Protein 2BA2 (pdb70)

Radius of gyration: 34.77 Å; Cα contacts (8 Å, |Δi|>4): 146; chains: 3; bounding box: 103×19×77 Å

Structure (mmCIF, N/CA/C/O backbone):
data_2BA2
#
_entry.id   2BA2
#
_cell.length_a   42.559
_cell.length_b   38.874
_cell.length_c   68.734
_cell.angle_alpha   90.00
_cell.angle_beta   99.21
_cell.angle_gamma   90.00
#
_symmetry.space_group_name_H-M   'P 1 21 1'
#
loop_
_entity.id
_entity.type
_entity.pdbx_description
1 polymer 'Hypothetical UPF0134 protein MPN010'
2 water water
#
loop_
_atom_site.group_PDB
_atom_site.id
_atom_site.type_symbol
_atom_site.label_atom_id
_atom_site.label_alt_id
_atom_site.label_comp_id
_atom_site.label_asym_id
_atom_site.label_entity_id
_atom_site.label_seq_id
_atom_site.pdbx_PDB_ins_code
_atom_site.Cartn_x
_atom_site.Cartn_y
_atom_site.Cartn_z
_atom_site.occupancy
_atom_site.B_iso_or_equiv
_atom_site.auth_seq_id
_atom_site.auth_comp_id
_atom_site.auth_asym_id
_atom_site.auth_atom_id
_atom_site.pdbx_PDB_model_num
ATOM 1 N N . GLY A 1 5 ? 26.423 6.713 -17.534 1.00 48.76 5 GLY A N 1
ATOM 2 C CA . GLY A 1 5 ? 24.957 6.781 -17.741 1.00 46.85 5 GLY A CA 1
ATOM 3 C C . GLY A 1 5 ? 24.204 5.909 -16.758 1.00 47.10 5 GLY A C 1
ATOM 4 O O . GLY A 1 5 ? 22.974 5.943 -16.717 1.00 46.17 5 GLY A O 1
ATOM 5 N N . THR A 1 6 ? 24.934 5.134 -15.957 1.00 37.93 6 THR A N 1
ATOM 6 C CA . THR A 1 6 ? 24.294 4.261 -14.980 1.00 36.95 6 THR A CA 1
ATOM 7 C C . THR A 1 6 ? 23.619 5.043 -13.851 1.00 34.44 6 THR A C 1
ATOM 8 O O . THR A 1 6 ? 22.890 4.476 -13.036 1.00 33.95 6 THR A O 1
ATOM 12 N N . ARG A 1 7 ? 23.856 6.349 -13.809 1.00 26.49 7 ARG A N 1
ATOM 13 C CA . ARG A 1 7 ? 23.237 7.179 -12.788 1.00 24.65 7 ARG A CA 1
ATOM 14 C C . ARG A 1 7 ? 21.889 7.674 -13.301 1.00 20.46 7 ARG A C 1
ATOM 15 O O . ARG A 1 7 ? 21.087 8.196 -12.532 1.00 20.38 7 ARG A O 1
ATOM 23 N N . TYR A 1 8 ? 21.637 7.479 -14.594 1.00 24.40 8 TYR A N 1
ATOM 24 C CA . TYR A 1 8 ? 20.404 7.952 -15.217 1.00 24.27 8 TYR A CA 1
ATOM 25 C C . TYR A 1 8 ? 19.207 7.008 -15.259 1.00 23.19 8 TYR A C 1
ATOM 26 O O . TYR A 1 8 ? 19.343 5.783 -15.269 1.00 24.28 8 TYR A O 1
ATOM 35 N N . VAL A 1 9 ? 18.032 7.624 -15.311 1.00 22.20 9 VAL A N 1
ATOM 36 C CA . VAL A 1 9 ? 16.751 6.931 -15.366 1.00 22.37 9 VAL A CA 1
ATOM 37 C C . VAL A 1 9 ? 16.382 6.621 -16.812 1.00 22.85 9 VAL A C 1
ATOM 38 O O . VAL A 1 9 ? 16.398 7.513 -17.664 1.00 23.38 9 VAL A O 1
ATOM 42 N N . THR A 1 10 ? 16.034 5.368 -17.084 1.00 21.73 10 THR A N 1
ATOM 43 C CA . THR A 1 10 ? 15.626 4.972 -18.430 1.00 21.83 10 THR A CA 1
ATOM 44 C C . THR A 1 10 ? 14.121 5.218 -18.562 1.00 21.87 10 THR A C 1
ATOM 45 O O . THR A 1 10 ? 13.426 5.399 -17.565 1.00 22.35 10 THR A O 1
ATOM 49 N N . HIS A 1 11 ? 13.618 5.230 -19.791 1.00 21.31 11 HIS A N 1
ATOM 50 C CA . HIS A 1 11 ? 12.194 5.460 -20.018 1.00 22.97 11 HIS A CA 1
ATOM 51 C C . HIS A 1 11 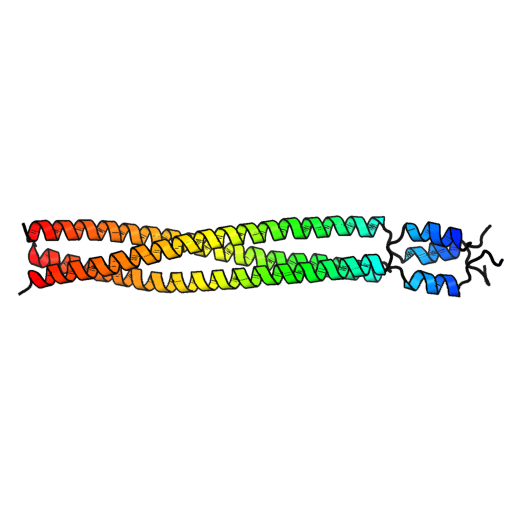? 11.352 4.404 -19.307 1.00 23.23 11 HIS A C 1
ATOM 52 O O . HIS A 1 11 ? 10.276 4.699 -18.785 1.00 20.65 11 HIS A O 1
ATOM 59 N N . LYS A 1 12 ? 11.855 3.173 -19.280 1.00 24.03 12 LYS A N 1
ATOM 60 C CA . LYS A 1 12 ? 11.145 2.073 -18.638 1.00 25.86 12 LYS A CA 1
ATOM 61 C C . LYS A 1 12 ? 11.127 2.248 -17.116 1.00 24.61 12 LYS A C 1
ATOM 62 O O . LYS A 1 12 ? 10.129 1.948 -16.465 1.00 23.01 12 LYS A O 1
ATOM 68 N N . GLN A 1 13 ? 12.230 2.727 -16.545 1.00 22.60 13 GLN A N 1
ATOM 69 C CA . GLN A 1 13 ? 12.282 2.932 -15.101 1.00 22.79 13 GLN A CA 1
ATOM 70 C C . GLN A 1 13 ? 11.358 4.079 -14.700 1.00 19.74 13 GLN A C 1
ATOM 71 O O . GLN A 1 13 ? 10.764 4.046 -13.633 1.00 19.25 13 GLN A O 1
ATOM 77 N N . LEU A 1 14 ? 11.242 5.096 -15.552 1.00 22.50 14 LEU A N 1
ATOM 78 C CA . LEU A 1 14 ? 10.359 6.225 -15.250 1.00 21.16 14 LEU A CA 1
ATOM 79 C C . LEU A 1 14 ? 8.911 5.734 -15.221 1.00 22.33 14 LEU A C 1
ATOM 80 O O . LEU A 1 14 ? 8.154 6.042 -14.296 1.00 20.26 14 LEU A O 1
ATOM 85 N N . ASP A 1 15 ? 8.532 4.961 -16.236 1.00 20.85 15 ASP A N 1
ATOM 86 C CA . ASP A 1 15 ? 7.174 4.427 -16.320 1.00 23.33 15 ASP A CA 1
ATOM 87 C C . ASP A 1 15 ? 6.850 3.560 -15.103 1.00 23.54 15 ASP A C 1
ATOM 88 O O . ASP A 1 15 ? 5.759 3.641 -14.545 1.00 21.76 15 ASP A O 1
ATOM 93 N N . GLU A 1 16 ? 7.807 2.737 -14.684 1.00 21.24 16 GLU A N 1
ATOM 94 C CA . GLU A 1 16 ? 7.607 1.882 -13.523 1.00 21.80 16 GLU A CA 1
ATOM 95 C C . GLU A 1 16 ? 7.440 2.693 -12.233 1.00 21.84 16 GLU A C 1
ATOM 96 O O . GLU A 1 16 ? 6.586 2.387 -11.394 1.00 20.02 16 GLU A O 1
ATOM 102 N N . LYS A 1 17 ? 8.260 3.725 -12.075 1.00 19.83 17 LYS A N 1
ATOM 103 C CA . LYS A 1 17 ? 8.181 4.569 -10.888 1.00 21.80 17 LYS A CA 1
ATOM 104 C C . LYS A 1 17 ? 6.851 5.315 -10.824 1.00 19.54 17 LYS A C 1
ATOM 105 O O . LYS A 1 17 ? 6.272 5.471 -9.750 1.00 17.27 17 LYS A O 1
ATOM 111 N N . LEU A 1 18 ? 6.369 5.764 -11.976 1.00 19.58 18 LEU A N 1
ATOM 112 C CA . LEU A 1 18 ? 5.115 6.509 -12.038 1.00 21.20 18 LEU A CA 1
ATOM 113 C C . LEU A 1 18 ? 3.886 5.659 -11.762 1.00 22.07 18 LEU A C 1
ATOM 114 O O . LEU A 1 18 ? 2.795 6.186 -11.549 1.00 22.01 18 LEU A O 1
ATOM 119 N N . LYS A 1 19 ? 4.064 4.342 -11.764 1.00 22.45 19 LYS A N 1
ATOM 120 C CA . LYS A 1 19 ? 2.969 3.428 -11.477 1.00 24.54 19 LYS A CA 1
ATOM 121 C C . LYS A 1 19 ? 2.478 3.697 -10.061 1.00 24.77 19 LYS A C 1
ATOM 122 O O . LYS A 1 19 ? 1.313 3.460 -9.741 1.00 22.28 19 LYS A O 1
ATOM 128 N N . ASN A 1 20 ? 3.363 4.205 -9.208 1.00 24.95 20 ASN A N 1
ATOM 129 C CA . ASN A 1 20 ? 2.968 4.480 -7.834 1.00 27.40 20 ASN A CA 1
ATOM 130 C C . ASN A 1 20 ? 2.631 5.946 -7.531 1.00 25.34 20 ASN A C 1
ATOM 131 O O . ASN A 1 20 ? 2.790 6.415 -6.401 1.00 26.31 20 ASN A O 1
ATOM 136 N N . PHE A 1 21 ? 2.170 6.668 -8.551 1.00 21.41 21 PHE A N 1
ATOM 137 C CA . PHE A 1 21 ? 1.746 8.052 -8.367 1.00 20.65 21 PHE A CA 1
ATOM 138 C C . PHE A 1 21 ? 0.363 8.234 -8.984 1.00 20.60 21 PHE A C 1
ATOM 139 O O . PHE A 1 21 ? -0.081 7.394 -9.760 1.00 21.02 21 PHE A O 1
ATOM 147 N N . VAL A 1 22 ? -0.312 9.321 -8.627 1.00 19.03 22 VAL A N 1
ATOM 148 C CA . VAL A 1 22 ? -1.681 9.577 -9.067 1.00 19.93 22 VAL A CA 1
ATOM 149 C C . VAL A 1 22 ? -1.844 10.562 -10.220 1.00 19.59 22 VAL A C 1
ATOM 150 O O . VAL A 1 22 ? -1.308 11.667 -10.190 1.00 17.66 22 VAL A O 1
ATOM 154 N N . THR A 1 23 ? -2.606 10.161 -11.234 1.00 21.34 23 THR A N 1
ATOM 155 C CA . THR A 1 23 ? -2.847 11.034 -12.379 1.00 19.23 23 THR A CA 1
ATOM 156 C C . THR A 1 23 ? -3.914 12.060 -12.010 1.00 18.78 23 THR A C 1
ATOM 157 O O . THR A 1 23 ? -4.751 11.818 -11.139 1.00 17.84 23 THR A O 1
ATOM 161 N N . LYS A 1 24 ? -3.876 13.211 -12.669 1.00 18.49 24 LYS A N 1
ATOM 162 C CA . LYS A 1 24 ? -4.853 14.256 -12.406 1.00 18.99 24 LYS A CA 1
ATOM 163 C C . LYS A 1 24 ? -6.256 13.718 -12.616 1.00 19.14 24 LYS A C 1
ATOM 164 O O . LYS A 1 24 ? -7.157 14.034 -11.854 1.00 16.34 24 LYS A O 1
ATOM 170 N N . THR A 1 25 ? -6.421 12.887 -13.645 1.00 19.80 25 THR A N 1
ATOM 171 C CA . THR A 1 25 ? -7.716 12.289 -13.977 1.00 21.77 25 THR A CA 1
ATOM 172 C C . THR A 1 25 ? -8.286 11.473 -12.827 1.00 20.25 25 THR A C 1
ATOM 173 O O . THR A 1 25 ? -9.445 11.643 -12.454 1.00 18.62 25 THR A O 1
ATOM 177 N N . GLU A 1 26 ? -7.473 10.571 -12.281 1.00 18.86 26 GLU A N 1
ATOM 178 C CA . GLU A 1 26 ? -7.903 9.745 -11.159 1.00 20.71 26 GLU A CA 1
ATOM 179 C C . GLU A 1 26 ? -8.302 10.633 -9.991 1.00 18.68 26 GLU A C 1
ATOM 180 O O . GLU A 1 26 ? -9.343 10.441 -9.371 1.00 18.89 26 GLU A O 1
ATOM 186 N N . PHE A 1 27 ? -7.447 11.606 -9.693 1.00 17.79 27 PHE A N 1
ATOM 187 C CA . PHE A 1 27 ? -7.685 12.510 -8.579 1.00 15.32 27 PHE A CA 1
ATOM 188 C C . PHE A 1 27 ? -8.955 13.337 -8.766 1.00 15.13 27 PHE A C 1
ATOM 189 O O . PHE A 1 27 ? -9.756 13.447 -7.842 1.00 12.50 27 PHE A O 1
ATOM 197 N N . LYS A 1 28 ? -9.147 13.903 -9.957 1.00 16.87 28 LYS A N 1
ATOM 198 C CA . LYS A 1 28 ? -10.341 14.711 -10.232 1.00 18.42 28 LYS A CA 1
ATOM 199 C C . LYS A 1 28 ? -11.596 13.866 -10.077 1.00 17.78 28 LYS A C 1
ATOM 200 O O . LYS A 1 28 ? -12.593 14.328 -9.539 1.00 16.15 28 LYS A O 1
ATOM 206 N N . GLU A 1 29 ? -11.543 12.632 -10.574 1.00 18.46 29 GLU A N 1
ATOM 207 C CA . GLU A 1 29 ? -12.674 11.711 -10.467 1.00 18.39 29 GLU A CA 1
ATOM 208 C C . GLU A 1 29 ? -13.004 11.492 -8.987 1.00 17.41 29 GLU A C 1
ATOM 209 O O . GLU A 1 29 ? -14.167 11.539 -8.581 1.00 15.10 29 GLU A O 1
ATOM 215 N N . PHE A 1 30 ? -11.977 11.261 -8.178 1.00 15.91 30 PHE A N 1
ATOM 216 C CA . PHE A 1 30 ? -12.192 11.062 -6.746 1.00 15.05 30 PHE A CA 1
ATOM 217 C C . PHE A 1 30 ? -12.767 12.328 -6.105 1.00 14.54 30 PHE A C 1
ATOM 218 O O . PHE A 1 30 ? -13.704 12.263 -5.319 1.00 12.13 30 PHE A O 1
ATOM 226 N N . GLN A 1 31 ? -12.201 13.487 -6.428 1.00 17.90 31 GLN A N 1
ATOM 227 C CA . GLN A 1 31 ? -12.717 14.737 -5.868 1.00 16.51 31 GLN A CA 1
ATOM 228 C C . GLN A 1 31 ? -14.210 14.900 -6.146 1.00 17.09 31 GLN A C 1
ATOM 229 O O . GLN A 1 31 ? -14.989 15.206 -5.250 1.00 14.90 31 GLN A O 1
ATOM 235 N N . THR A 1 32 ? -14.594 14.716 -7.404 1.00 18.43 32 THR A N 1
ATOM 236 C CA . THR A 1 32 ? -15.985 14.875 -7.806 1.00 20.47 32 THR A CA 1
ATOM 237 C C . THR A 1 32 ? -16.926 13.946 -7.052 1.00 19.53 32 THR A C 1
ATOM 238 O O . THR A 1 32 ? -17.942 14.388 -6.524 1.00 18.80 32 THR A O 1
ATOM 242 N N . VAL A 1 33 ? -16.593 12.658 -7.009 1.00 20.01 33 VAL A N 1
ATOM 243 C CA . VAL A 1 33 ? -17.424 11.682 -6.309 1.00 18.25 33 VAL A CA 1
ATOM 244 C C . VAL A 1 33 ? -17.541 12.041 -4.828 1.00 18.16 33 VAL A C 1
ATOM 245 O O . VAL A 1 33 ? -18.604 11.900 -4.227 1.00 17.85 33 VAL A O 1
ATOM 249 N N . VAL A 1 34 ? -16.445 12.508 -4.239 1.00 15.78 34 VAL A N 1
ATOM 250 C CA . VAL A 1 34 ? -16.471 12.880 -2.833 1.00 14.96 34 VAL A CA 1
ATOM 251 C C . VAL A 1 34 ? -17.340 14.119 -2.595 1.00 13.29 34 VAL A C 1
ATOM 252 O O . VAL A 1 34 ? -18.194 14.110 -1.732 1.00 12.94 34 VAL A O 1
ATOM 256 N N . MET A 1 35 ? -17.122 15.187 -3.356 1.00 16.51 35 MET A N 1
ATOM 257 C CA . MET A 1 35 ? -17.903 16.404 -3.143 1.00 16.43 35 MET A CA 1
ATOM 258 C C . MET A 1 35 ? -19.369 16.151 -3.454 1.00 17.65 35 MET A C 1
ATOM 259 O O . MET A 1 35 ? -20.276 16.661 -2.784 1.00 16.69 35 MET A O 1
ATOM 264 N N . GLU A 1 36 ? -19.594 15.340 -4.473 1.00 18.22 36 GLU A N 1
ATOM 265 C CA . GLU A 1 36 ? -20.940 15.001 -4.873 1.00 18.81 36 GLU A CA 1
ATOM 266 C C . GLU A 1 36 ? -21.601 14.136 -3.793 1.00 19.64 36 GLU A C 1
ATOM 267 O O . GLU A 1 36 ? -22.803 14.251 -3.539 1.00 19.54 36 GLU A O 1
ATOM 273 N N . SER A 1 37 ? -20.817 13.285 -3.135 1.00 16.32 37 SER A N 1
ATOM 274 C CA . SER A 1 37 ? -21.356 12.449 -2.071 1.00 13.49 37 SER A CA 1
ATOM 275 C C . SER A 1 37 ? -21.711 13.309 -0.853 1.00 13.22 37 SER A C 1
ATOM 276 O O . SER A 1 37 ? -22.667 13.019 -0.133 1.00 12.77 37 SER A O 1
ATOM 279 N N . PHE A 1 38 ? -20.934 14.359 -0.607 1.00 14.45 38 PHE A N 1
ATOM 280 C CA . PHE A 1 38 ? -21.229 15.235 0.520 1.00 15.11 38 PHE A CA 1
ATOM 281 C C . PHE A 1 38 ? -22.559 15.915 0.248 1.00 16.05 38 PHE A C 1
ATOM 282 O O . PHE A 1 38 ? -23.344 16.120 1.162 1.00 14.29 38 PHE A O 1
ATOM 290 N N . ALA A 1 39 ? -22.804 16.262 -1.015 1.00 16.91 39 ALA A N 1
ATOM 291 C CA . ALA A 1 39 ? -24.055 16.927 -1.394 1.00 17.91 39 ALA A CA 1
ATOM 292 C C . ALA A 1 39 ? -25.229 16.023 -1.053 1.00 16.16 39 ALA A C 1
ATOM 293 O O . ALA A 1 39 ? -26.223 16.470 -0.487 1.00 16.07 39 ALA A O 1
ATOM 295 N N . VAL A 1 40 ? -25.107 14.748 -1.404 1.00 16.18 40 VAL A N 1
ATOM 296 C CA . VAL A 1 40 ? -26.152 13.778 -1.111 1.00 17.12 40 VAL A CA 1
ATOM 297 C C . VAL A 1 40 ? -26.378 13.703 0.403 1.00 19.56 40 VAL A C 1
ATOM 298 O O . VAL A 1 40 ? -27.519 13.714 0.872 1.00 19.24 40 VAL A O 1
ATOM 302 N N . GLN A 1 41 ? -25.289 13.640 1.167 1.00 18.20 41 GLN A N 1
ATOM 303 C CA . GLN A 1 41 ? -25.398 13.568 2.625 1.00 20.40 41 GLN A CA 1
ATOM 304 C C . GLN A 1 41 ? -26.076 14.813 3.186 1.00 19.17 41 GLN A C 1
ATOM 305 O O . GLN A 1 41 ? -26.839 14.723 4.137 1.00 18.09 41 GLN A O 1
ATOM 311 N N . ASN A 1 42 ? -25.791 15.977 2.604 1.00 20.35 42 ASN A N 1
ATOM 312 C CA . ASN A 1 42 ? -26.426 17.208 3.071 1.00 20.29 42 ASN A CA 1
ATOM 313 C C . ASN A 1 42 ? -27.940 17.065 2.947 1.00 19.22 42 ASN A C 1
ATOM 314 O O . ASN A 1 42 ? -28.691 17.475 3.830 1.00 17.69 42 ASN A O 1
ATOM 319 N N . GLN A 1 43 ? -28.380 16.477 1.841 1.00 18.90 43 GLN A N 1
ATOM 320 C CA . GLN A 1 43 ? -29.800 16.274 1.602 1.00 18.45 43 GLN A CA 1
ATOM 321 C C . GLN A 1 43 ? -30.382 15.339 2.658 1.00 16.98 43 GLN A C 1
ATOM 322 O O . GLN A 1 43 ? -31.454 15.596 3.197 1.00 16.70 43 GLN A O 1
ATOM 328 N N . ASN A 1 44 ? -29.666 14.253 2.945 1.00 12.92 44 ASN A N 1
ATOM 329 C CA . ASN A 1 44 ? -30.122 13.282 3.932 1.00 14.02 44 ASN A CA 1
ATOM 330 C C . ASN A 1 44 ? -30.151 13.853 5.344 1.00 11.83 44 ASN A C 1
ATOM 331 O O . ASN A 1 44 ? -31.125 13.679 6.068 1.00 10.97 44 ASN A O 1
ATOM 336 N N . ILE A 1 45 ? -29.078 14.527 5.734 1.00 16.73 45 ILE A N 1
ATOM 337 C CA . ILE A 1 45 ? -28.997 15.107 7.071 1.00 18.78 45 ILE A CA 1
ATOM 338 C C . ILE A 1 45 ? -30.052 16.189 7.289 1.00 19.96 45 ILE A C 1
ATOM 339 O O . ILE A 1 45 ? -30.677 16.267 8.355 1.00 20.50 45 ILE A O 1
ATOM 344 N N . ASP A 1 46 ? -30.263 17.022 6.278 1.00 17.45 46 ASP A N 1
ATOM 345 C CA . ASP A 1 46 ? -31.250 18.090 6.408 1.00 19.18 46 ASP A CA 1
ATOM 346 C C . ASP A 1 46 ? -32.662 17.522 6.488 1.00 17.96 46 ASP A C 1
ATOM 347 O O . ASP A 1 46 ? -33.518 18.049 7.202 1.00 17.65 46 ASP A O 1
ATOM 352 N N . ALA A 1 47 ? -32.900 16.447 5.746 1.00 18.80 47 ALA A N 1
ATOM 353 C CA . ALA A 1 47 ? -34.207 15.804 5.731 1.00 17.57 47 ALA A CA 1
ATOM 354 C C . ALA A 1 47 ? -34.533 15.279 7.125 1.00 17.51 47 ALA A C 1
ATOM 355 O O . ALA A 1 47 ? -35.662 15.414 7.608 1.00 14.98 47 ALA A O 1
ATOM 357 N N . GLN A 1 48 ? -33.546 14.676 7.779 1.00 17.94 48 GLN A N 1
ATOM 358 C CA . GLN A 1 48 ? -33.778 14.174 9.122 1.00 18.72 48 GLN A CA 1
ATOM 359 C C . GLN A 1 48 ? -33.940 15.356 10.075 1.00 18.40 48 GLN A C 1
ATOM 360 O O . GLN A 1 48 ? -34.685 15.279 11.042 1.00 18.11 48 GLN A O 1
ATOM 366 N N . GLY A 1 49 ? -33.231 16.448 9.805 1.00 15.98 49 GLY A N 1
ATOM 367 C CA . GLY A 1 49 ? -33.353 17.613 10.663 1.00 17.80 49 GLY A CA 1
ATOM 368 C C . GLY A 1 49 ? -34.788 18.112 10.668 1.00 18.44 49 GLY A C 1
ATOM 369 O O . GLY A 1 49 ? -35.320 18.522 11.705 1.00 16.96 49 GLY A O 1
ATOM 370 N N . GLU A 1 50 ? -35.415 18.058 9.495 1.00 16.60 50 GLU A N 1
ATOM 371 C CA . GLU A 1 50 ? -36.797 18.492 9.300 1.00 18.01 50 GLU A CA 1
ATOM 372 C C . GLU A 1 50 ? -37.751 17.510 9.980 1.00 18.20 50 GLU A C 1
ATOM 373 O O . GLU A 1 50 ? -38.787 17.906 10.514 1.00 18.18 50 GLU A O 1
ATOM 379 N N . GLN A 1 51 ? -37.410 16.224 9.945 1.00 20.28 51 GLN A N 1
ATOM 380 C CA . GLN A 1 51 ? -38.248 15.212 10.585 1.00 20.35 51 GLN A CA 1
ATOM 381 C C . GLN A 1 51 ? -38.189 15.414 12.101 1.00 18.92 51 GLN A C 1
ATOM 382 O O . GLN A 1 51 ? -39.190 15.250 12.803 1.00 20.99 51 GLN A O 1
ATOM 388 N N . ILE A 1 52 ? -37.017 15.796 12.598 1.00 16.91 52 ILE A N 1
ATOM 389 C CA . ILE A 1 52 ? -36.851 16.032 14.030 1.00 15.48 52 ILE A CA 1
ATOM 390 C C . ILE A 1 52 ? -37.677 17.246 14.453 1.00 17.40 52 ILE A C 1
ATOM 391 O O . ILE A 1 52 ? -38.340 17.220 15.488 1.00 15.05 52 ILE A O 1
ATOM 396 N N . LYS A 1 53 ? -37.641 18.305 13.647 1.00 17.93 53 LYS A N 1
ATOM 397 C CA . LYS A 1 53 ? -38.388 19.522 13.955 1.00 20.06 53 LYS A CA 1
ATOM 398 C C . LYS A 1 53 ? -39.882 19.211 14.058 1.00 20.01 53 LYS A C 1
ATOM 399 O O . LYS A 1 53 ? -40.574 19.729 14.942 1.00 18.12 53 LYS A O 1
ATOM 405 N N . GLU A 1 54 ? -40.377 18.375 13.146 1.00 13.00 54 GLU A N 1
ATOM 406 C CA . GLU A 1 54 ? -41.784 17.983 13.155 1.00 15.99 54 GLU A CA 1
ATOM 407 C C . GLU A 1 54 ? -42.129 17.177 14.417 1.00 14.28 54 GLU A C 1
ATOM 408 O O . GLU A 1 54 ? -43.218 17.298 14.958 1.00 13.95 54 GLU A O 1
ATOM 414 N N . LEU A 1 55 ? -41.200 16.343 14.870 1.00 17.73 55 LEU A N 1
ATOM 415 C CA . LEU A 1 55 ? -41.409 15.540 16.074 1.00 17.28 55 LEU A CA 1
ATOM 416 C C . LEU A 1 55 ? -41.462 16.451 17.297 1.00 18.05 55 LEU A C 1
ATOM 417 O O . LEU A 1 55 ? -42.224 16.215 18.237 1.00 17.24 55 LEU A O 1
ATOM 422 N N . GLN A 1 56 ? -40.639 17.496 17.271 1.00 21.68 56 GLN A N 1
ATOM 423 C CA . GLN A 1 56 ? -40.570 18.457 18.361 1.00 22.70 56 GLN A CA 1
ATOM 424 C C . GLN A 1 56 ? -41.883 19.209 18.508 1.00 21.78 56 GLN A C 1
ATOM 425 O O . GLN A 1 56 ? -42.412 19.346 19.613 1.00 21.95 56 GLN A O 1
ATOM 431 N N . VAL A 1 57 ? -42.409 19.685 17.385 1.00 20.85 57 VAL A N 1
ATOM 432 C CA . VAL A 1 57 ? -43.669 20.421 17.380 1.00 20.43 57 VAL A CA 1
ATOM 433 C C . VAL A 1 57 ? -44.820 19.539 17.861 1.00 20.21 57 VAL A C 1
ATOM 434 O O . VAL A 1 57 ? -45.652 19.969 18.659 1.00 18.54 57 VAL A O 1
ATOM 438 N N . GLU A 1 58 ? -44.864 18.303 17.376 1.00 21.46 58 GLU A N 1
ATOM 439 C CA . GLU A 1 58 ? -45.920 17.379 17.779 1.00 22.43 58 GLU A CA 1
ATOM 440 C C . GLU A 1 58 ? -45.821 16.993 19.254 1.00 22.04 58 GLU A C 1
ATOM 441 O O . GLU A 1 58 ? -46.842 16.871 19.935 1.00 20.69 58 GLU A O 1
ATOM 447 N N . GLN A 1 59 ? -44.596 16.798 19.740 1.00 19.28 59 GLN A N 1
ATOM 448 C CA . GLN A 1 59 ? -44.386 16.427 21.137 1.00 18.77 59 GLN A CA 1
ATOM 449 C C . GLN A 1 59 ? -44.811 17.566 22.053 1.00 19.05 59 GLN A C 1
ATOM 450 O O . GLN A 1 59 ? -45.381 17.335 23.111 1.00 18.31 59 GLN A O 1
ATOM 456 N N . LYS A 1 60 ? -44.512 18.795 21.644 1.00 22.73 60 LYS A N 1
ATOM 457 C CA . LYS A 1 60 ? -44.895 19.965 22.422 1.00 25.57 60 LYS A CA 1
ATOM 458 C C . LYS A 1 60 ? -46.421 20.109 22.392 1.00 24.44 60 LYS A C 1
ATOM 459 O O . LYS A 1 60 ? -47.046 20.395 23.407 1.00 24.19 60 LYS A O 1
ATOM 465 N N . ALA A 1 61 ? -47.011 19.905 21.218 1.00 22.62 61 ALA A N 1
ATOM 466 C CA . ALA A 1 61 ? -48.459 20.009 21.054 1.00 20.73 61 ALA A CA 1
ATOM 467 C C . ALA A 1 61 ? -49.182 18.997 21.936 1.00 21.47 61 ALA A C 1
ATOM 468 O O . ALA A 1 61 ? -50.170 19.326 22.589 1.00 21.37 61 ALA A O 1
ATOM 470 N N . GLN A 1 62 ? -48.690 17.764 21.954 1.00 21.23 62 GLN A N 1
ATOM 471 C CA . GLN A 1 62 ? -49.305 16.723 22.770 1.00 21.07 62 GLN A CA 1
ATOM 472 C C . GLN A 1 62 ? -49.046 16.956 24.255 1.00 20.64 62 GLN A C 1
ATOM 473 O O . GLN A 1 62 ? -49.866 16.593 25.099 1.00 19.32 62 GLN A O 1
ATOM 479 N N . GLY A 1 63 ? -47.909 17.573 24.566 1.00 17.99 63 GLY A N 1
ATOM 480 C CA . GLY A 1 63 ? -47.589 17.870 25.948 1.00 18.27 63 GLY A CA 1
ATOM 481 C C . GLY A 1 63 ? -48.616 18.858 26.473 1.00 19.68 63 GLY A C 1
ATOM 482 O O . GLY A 1 63 ? -49.069 18.764 27.617 1.00 18.20 63 GLY A O 1
ATOM 483 N N . LYS A 1 64 ? -48.990 19.814 25.627 1.00 23.26 64 LYS A N 1
ATOM 484 C CA . LYS A 1 64 ? -49.988 20.812 26.000 1.00 23.75 64 LYS A CA 1
ATOM 485 C C . LYS A 1 64 ? -51.340 20.128 26.209 1.00 23.54 64 LYS A C 1
ATOM 486 O O . LYS A 1 64 ? -52.082 20.461 27.138 1.00 21.97 64 LYS A O 1
ATOM 492 N N . THR A 1 65 ? -51.659 19.175 25.340 1.00 20.25 65 THR A N 1
ATOM 493 C CA . THR A 1 65 ? -52.918 18.445 25.457 1.00 20.14 65 THR A CA 1
ATOM 494 C C . THR A 1 65 ? -52.929 17.694 26.784 1.00 19.32 65 THR A C 1
ATOM 495 O O . THR A 1 65 ? -53.931 17.686 27.496 1.00 20.10 65 THR A O 1
ATOM 499 N N . LEU A 1 66 ? -51.806 17.069 27.119 1.00 20.33 66 LEU A N 1
ATOM 500 C CA . LEU A 1 66 ? -51.715 16.319 28.362 1.00 21.39 66 LEU A CA 1
ATOM 501 C C . LEU A 1 66 ? -51.959 17.229 29.557 1.00 23.98 66 LEU A C 1
ATOM 502 O O . LEU A 1 66 ? -52.660 16.854 30.498 1.00 23.91 66 LEU A O 1
ATOM 507 N N . GLN A 1 67 ? -51.387 18.429 29.516 1.00 28.10 67 GLN A N 1
ATOM 508 C CA . GLN A 1 67 ? -51.559 19.380 30.607 1.00 30.75 67 GLN A CA 1
ATOM 509 C C . GLN A 1 67 ? -53.024 19.793 30.725 1.00 29.63 67 GLN A C 1
ATOM 510 O O . GLN A 1 67 ? -53.538 19.967 31.829 1.00 31.63 67 GLN A O 1
ATOM 516 N N . LEU A 1 68 ? -53.698 19.946 29.587 1.00 25.97 68 LEU A N 1
ATOM 517 C CA . LEU A 1 68 ? -55.108 20.332 29.600 1.00 26.24 68 LEU A CA 1
ATOM 518 C C . LEU A 1 68 ? -55.914 19.222 30.267 1.00 24.98 68 LEU A C 1
ATOM 519 O O . LEU A 1 68 ? -56.855 19.480 31.018 1.00 24.78 68 LEU A O 1
ATOM 524 N N . ILE A 1 69 ? -55.534 17.983 29.978 1.00 22.67 69 ILE A N 1
ATOM 525 C CA . ILE A 1 69 ? -56.194 16.818 30.547 1.00 21.43 69 ILE A CA 1
ATOM 526 C C . ILE A 1 69 ? -55.962 16.821 32.056 1.00 21.01 69 ILE A C 1
ATOM 527 O O . ILE A 1 69 ? -56.894 16.653 32.836 1.00 20.94 69 ILE A O 1
ATOM 532 N N . LEU A 1 70 ? -54.712 17.030 32.457 1.00 27.13 70 LEU A N 1
ATOM 533 C CA . LEU A 1 70 ? -54.361 17.069 33.867 1.00 29.26 70 LEU A CA 1
ATOM 534 C C . LEU A 1 70 ? -55.207 18.118 34.592 1.00 30.78 70 LEU A C 1
ATOM 535 O O . LEU A 1 70 ? -55.636 17.908 35.729 1.00 30.70 70 LEU A O 1
ATOM 540 N N . GLU A 1 71 ? -55.449 19.241 33.923 1.00 24.85 71 GLU A N 1
ATOM 541 C CA . GLU A 1 71 ? -56.252 20.312 34.492 1.00 27.45 71 GLU A CA 1
ATOM 542 C C . GLU A 1 71 ? -57.702 19.862 34.589 1.00 26.66 71 GLU A C 1
ATOM 543 O O . GLU A 1 71 ? -58.381 20.128 35.580 1.00 27.66 71 GLU A O 1
ATOM 549 N N . ALA A 1 72 ? -58.171 19.176 33.554 1.00 26.99 72 ALA A N 1
ATOM 550 C CA . ALA A 1 72 ? -59.542 18.685 33.524 1.00 27.32 72 ALA A CA 1
ATOM 551 C C . ALA A 1 72 ? -59.786 17.707 34.665 1.00 27.45 72 ALA A C 1
ATOM 552 O O . ALA A 1 72 ? -60.778 17.820 35.382 1.00 27.71 72 ALA A O 1
ATOM 554 N N . LEU A 1 73 ? -58.878 16.745 34.817 1.00 31.88 73 LEU A N 1
ATOM 555 C CA . LEU A 1 73 ? -58.979 15.733 35.860 1.00 33.75 73 LEU A CA 1
ATOM 556 C C . LEU A 1 73 ? -59.101 16.322 37.263 1.00 34.82 73 LEU A C 1
ATOM 557 O O . LEU A 1 73 ? -59.806 15.772 38.110 1.00 34.81 73 LEU A O 1
ATOM 562 N N . GLN A 1 74 ? -58.414 17.431 37.516 1.00 31.12 74 GLN A N 1
ATOM 563 C CA . GLN A 1 74 ? -58.486 18.050 38.835 1.00 33.12 74 GLN A CA 1
ATOM 564 C C . GLN A 1 74 ? -59.863 18.668 39.060 1.00 32.35 74 GLN A C 1
ATOM 565 O O . GLN A 1 74 ? -60.420 18.577 40.154 1.00 32.60 74 GLN A O 1
ATOM 571 N N . GLY A 1 75 ? -60.411 19.287 38.019 1.00 33.15 75 GLY A N 1
ATOM 572 C CA . GLY A 1 75 ? -61.725 19.889 38.131 1.00 31.42 75 GLY A CA 1
ATOM 573 C C . GLY A 1 75 ? -62.774 18.818 38.361 1.00 31.67 75 GLY A C 1
ATOM 574 O O . GLY A 1 75 ? -63.748 19.033 39.082 1.00 30.44 75 GLY A O 1
ATOM 575 N N . ILE A 1 76 ? -62.573 17.658 37.744 1.00 29.47 76 ILE A N 1
ATOM 576 C CA . ILE A 1 76 ? -63.498 16.544 37.892 1.00 28.28 76 ILE A CA 1
ATOM 577 C C . ILE A 1 76 ? -63.438 16.017 39.328 1.00 28.99 76 ILE A C 1
ATOM 578 O O . ILE A 1 76 ? -64.466 15.866 39.992 1.00 27.62 76 ILE A O 1
ATOM 583 N N . ASN A 1 77 ? -62.226 15.752 39.802 1.00 22.50 77 ASN A N 1
ATOM 584 C CA . ASN A 1 77 ? -62.017 15.242 41.151 1.00 25.27 77 ASN A CA 1
ATOM 585 C C . ASN A 1 77 ? -62.644 16.142 42.199 1.00 26.07 77 ASN A C 1
ATOM 586 O O . ASN A 1 77 ? -63.135 15.665 43.221 1.00 24.87 77 ASN A O 1
ATOM 591 N N . LYS A 1 78 ? -62.620 17.447 41.949 1.00 36.79 78 LYS A N 1
ATOM 592 C CA . LYS A 1 78 ? -63.209 18.394 42.884 1.00 38.78 78 LYS A CA 1
ATOM 593 C C . LYS A 1 78 ? -64.728 18.299 42.840 1.00 37.99 78 LYS A C 1
ATOM 594 O O . LYS A 1 78 ? -65.386 18.402 43.874 1.00 39.35 78 LYS A O 1
ATOM 600 N N . ARG A 1 79 ? -65.283 18.102 41.647 1.00 31.27 79 ARG A N 1
ATOM 601 C CA . ARG A 1 79 ? -66.730 17.987 41.502 1.00 30.08 79 ARG A CA 1
ATOM 602 C C . ARG A 1 79 ? -67.208 16.703 42.170 1.00 30.03 79 ARG A C 1
ATOM 603 O O . ARG A 1 79 ? -68.345 16.622 42.639 1.00 29.99 79 ARG A O 1
ATOM 611 N N . LEU A 1 80 ? -66.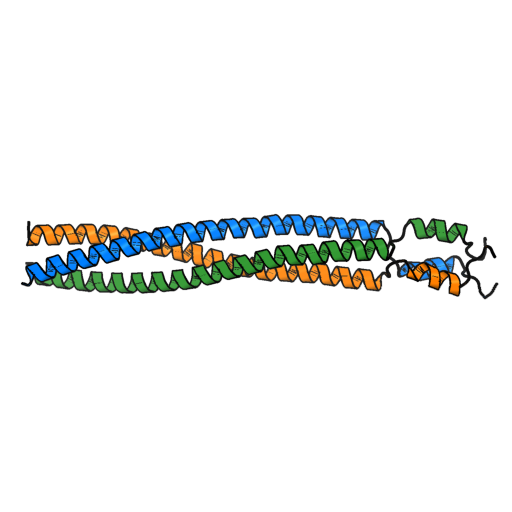326 15.708 42.219 1.00 24.86 80 LEU A N 1
ATOM 612 C CA . LEU A 1 80 ? -66.635 14.429 42.843 1.00 25.16 80 LEU A CA 1
ATOM 613 C C . LEU A 1 80 ? -66.531 14.553 44.363 1.00 26.26 80 LEU A C 1
ATOM 614 O O . LEU A 1 80 ? -67.319 13.957 45.101 1.00 25.19 80 LEU A O 1
ATOM 619 N N . ASP A 1 81 ? -65.557 15.334 44.827 1.00 33.71 81 ASP A N 1
ATOM 620 C CA . ASP A 1 81 ? -65.370 15.543 46.259 1.00 36.05 81 ASP A CA 1
ATOM 621 C C . ASP A 1 81 ? -66.603 16.242 46.812 1.00 36.54 81 ASP A C 1
AT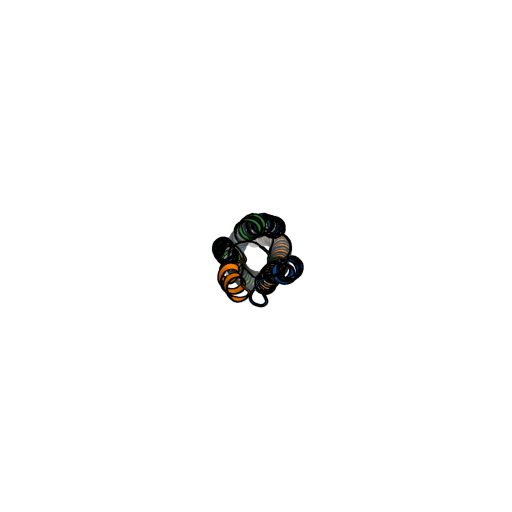OM 622 O O . ASP A 1 81 ? -67.091 15.902 47.890 1.00 37.18 81 ASP A O 1
ATOM 627 N N . ASN A 1 82 ? -67.097 17.224 46.064 1.00 31.86 82 ASN A N 1
ATOM 628 C CA . ASN A 1 82 ? -68.282 17.975 46.458 1.00 33.55 82 ASN A CA 1
ATOM 629 C C . ASN A 1 82 ? -69.501 17.055 46.508 1.00 33.38 82 ASN A C 1
ATOM 630 O O . ASN A 1 82 ? -70.337 17.168 47.404 1.00 32.76 82 ASN A O 1
ATOM 635 N N . LEU A 1 83 ? -69.601 16.151 45.537 1.00 33.69 83 LEU A N 1
ATOM 636 C CA . LEU A 1 83 ? -70.715 15.209 45.477 1.00 32.88 83 LEU A CA 1
ATOM 637 C C . LEU A 1 83 ? -70.659 14.202 46.619 1.00 32.73 83 LEU A C 1
ATOM 638 O O . LEU A 1 83 ? -71.692 13.788 47.145 1.00 32.27 83 LEU A O 1
ATOM 643 N N . GLU A 1 84 ? -69.449 13.802 46.991 1.00 27.72 84 GLU A N 1
ATOM 644 C CA . GLU A 1 84 ? -69.261 12.852 48.080 1.00 30.04 84 GLU A CA 1
ATOM 645 C C . GLU A 1 84 ? -69.183 13.591 49.418 1.00 32.81 84 GLU A C 1
ATOM 646 O O . GLU A 1 84 ? -68.949 12.978 50.462 1.00 32.08 84 GLU A O 1
ATOM 652 N N . SER A 1 85 ? -69.375 14.908 49.368 1.00 58.52 85 SER A N 1
ATOM 653 C CA . SER A 1 85 ? -69.332 15.768 50.549 1.00 62.81 85 SER A CA 1
ATOM 654 C C . SER A 1 85 ? -67.901 16.040 51.007 1.00 65.06 85 SER A C 1
ATOM 655 O O . SER A 1 85 ? -66.964 15.489 50.390 1.00 66.89 85 SER A O 1
ATOM 659 N N . THR B 1 6 ? 23.421 18.476 -16.401 1.00 86.17 106 THR B N 1
ATOM 660 C CA . THR B 1 6 ? 23.038 17.496 -17.457 1.00 84.53 106 THR B CA 1
ATOM 661 C C . THR B 1 6 ? 21.621 17.750 -17.954 1.00 83.85 106 THR B C 1
ATOM 662 O O . THR B 1 6 ? 20.938 18.660 -17.485 1.00 85.16 106 THR B O 1
ATOM 666 N N . ARG B 1 7 ? 21.188 16.938 -18.911 1.00 48.64 107 ARG B N 1
ATOM 667 C CA . ARG B 1 7 ? 19.851 17.054 -19.472 1.00 44.77 107 ARG B CA 1
ATOM 668 C C . ARG B 1 7 ? 19.115 15.759 -19.162 1.00 40.26 107 ARG B C 1
ATOM 669 O O . ARG B 1 7 ? 17.902 15.668 -19.329 1.00 39.69 107 ARG B O 1
ATOM 677 N N . TYR B 1 8 ? 19.859 14.756 -18.703 1.00 30.54 108 TYR B N 1
ATOM 678 C CA . TYR B 1 8 ? 19.259 13.474 -18.355 1.00 26.25 108 TYR B CA 1
ATOM 679 C C . TYR B 1 8 ? 18.944 13.413 -16.867 1.00 23.77 108 TYR B C 1
ATOM 680 O O . TYR B 1 8 ? 19.666 13.970 -16.047 1.00 22.41 108 TYR B O 1
ATOM 689 N N . VAL B 1 9 ? 17.854 12.733 -16.529 1.00 24.81 109 VAL B N 1
ATOM 690 C CA . VAL B 1 9 ? 17.413 12.604 -15.148 1.00 24.19 109 VAL B CA 1
ATOM 691 C C . VAL B 1 9 ? 18.136 11.497 -14.377 1.00 22.49 109 VAL B C 1
ATOM 692 O O . VAL B 1 9 ? 18.148 10.348 -14.805 1.00 22.97 109 VAL B O 1
ATOM 696 N N . THR B 1 10 ? 18.728 11.844 -13.237 1.00 21.47 110 THR B N 1
ATOM 697 C CA . THR B 1 10 ? 19.412 10.856 -12.404 1.00 20.62 110 THR B CA 1
ATOM 698 C C . THR B 1 10 ? 18.386 10.211 -11.479 1.00 18.86 110 THR B C 1
ATOM 699 O O . THR B 1 10 ? 17.331 10.788 -11.203 1.00 17.26 110 THR B O 1
ATOM 703 N N . HIS B 1 11 ? 18.703 9.017 -10.989 1.00 18.80 111 HIS B N 1
ATOM 704 C CA . HIS B 1 11 ? 17.795 8.320 -10.089 1.00 18.42 111 HIS B CA 1
ATOM 705 C C . HIS B 1 11 ? 17.478 9.207 -8.892 1.00 19.06 111 HIS B C 1
ATOM 706 O O . HIS B 1 11 ? 16.326 9.310 -8.473 1.00 17.22 111 HIS B O 1
ATOM 713 N N . LYS B 1 12 ? 18.497 9.868 -8.348 1.00 18.94 112 LYS B N 1
ATOM 714 C CA . LYS B 1 12 ? 18.260 10.729 -7.195 1.00 19.04 112 LYS B CA 1
ATOM 715 C C . LYS B 1 12 ? 17.394 11.934 -7.513 1.00 17.97 112 LYS B C 1
ATOM 716 O O . LYS B 1 12 ? 16.537 12.294 -6.711 1.00 16.12 112 LYS B O 1
ATOM 722 N N . GLN B 1 13 ? 17.662 12.594 -8.642 1.00 19.68 113 GLN B N 1
ATOM 723 C CA . GLN B 1 13 ? 16.879 13.772 -9.028 1.00 18.04 113 GLN B CA 1
ATOM 724 C C . GLN B 1 13 ? 15.408 13.408 -9.133 1.00 16.37 113 GLN B C 1
ATOM 725 O O . GLN B 1 13 ? 14.533 14.160 -8.704 1.00 14.70 113 GLN B O 1
ATOM 731 N N . LEU B 1 14 ? 15.150 12.254 -9.739 1.00 16.96 114 LEU B N 1
ATOM 732 C CA . LEU B 1 14 ? 13.794 11.764 -9.932 1.00 15.99 114 LEU B CA 1
ATOM 733 C C . LEU B 1 14 ? 13.110 11.618 -8.584 1.00 16.32 114 LEU B C 1
ATOM 734 O O . LEU B 1 14 ? 12.000 12.114 -8.376 1.00 15.24 114 LEU B O 1
ATOM 739 N N . ASP B 1 15 ? 13.780 10.924 -7.671 1.00 14.13 115 ASP B N 1
ATOM 740 C CA . ASP B 1 15 ? 13.255 10.717 -6.326 1.00 16.11 115 ASP B CA 1
ATOM 741 C C . ASP B 1 15 ? 12.916 12.054 -5.670 1.00 16.20 115 ASP B C 1
ATOM 742 O O . ASP B 1 15 ? 11.833 12.228 -5.111 1.00 15.78 115 ASP B O 1
ATOM 747 N N . GLU B 1 16 ? 13.854 12.992 -5.742 1.00 18.39 116 GLU B N 1
ATOM 748 C CA . GLU B 1 16 ? 13.679 14.317 -5.146 1.00 20.26 116 GLU B CA 1
ATOM 749 C C . GLU B 1 16 ? 12.464 15.046 -5.718 1.00 19.84 116 GLU B C 1
ATOM 750 O O . GLU B 1 16 ? 11.695 15.654 -4.981 1.00 20.81 116 GLU B O 1
ATOM 756 N N . LYS B 1 17 ? 12.310 14.985 -7.035 1.00 19.67 117 LYS B N 1
ATOM 757 C CA . LYS B 1 17 ? 11.200 15.637 -7.719 1.00 21.47 117 LYS B CA 1
ATOM 758 C C . LYS B 1 17 ? 9.852 15.014 -7.395 1.00 19.87 117 LYS B C 1
ATOM 759 O O . LYS B 1 17 ? 8.885 15.730 -7.167 1.00 18.79 117 LYS B O 1
ATOM 765 N N . LEU B 1 18 ? 9.788 13.684 -7.394 1.00 16.87 118 LEU B N 1
ATOM 766 C CA . LEU B 1 18 ? 8.537 12.985 -7.113 1.00 17.25 118 LEU B CA 1
ATOM 767 C C . LEU B 1 18 ? 8.065 13.181 -5.678 1.00 17.16 118 LEU B C 1
ATOM 768 O O . LEU B 1 18 ? 6.913 12.903 -5.351 1.00 14.90 118 LEU B O 1
ATOM 773 N N . LYS B 1 19 ? 8.962 13.654 -4.823 1.00 19.85 119 LYS B N 1
ATOM 774 C CA . LYS B 1 19 ? 8.609 13.908 -3.436 1.00 21.45 119 LYS B CA 1
ATOM 775 C C . LYS B 1 19 ? 7.537 14.996 -3.352 1.00 21.89 119 LYS B C 1
ATOM 776 O O . LYS B 1 19 ? 6.818 15.089 -2.354 1.00 24.28 119 LYS B O 1
ATOM 782 N N . ASN B 1 20 ? 7.423 15.835 -4.382 1.00 17.73 120 ASN B N 1
ATOM 783 C CA . ASN B 1 20 ? 6.383 16.857 -4.343 1.00 19.18 120 ASN B CA 1
ATOM 784 C C . ASN B 1 20 ? 5.074 16.396 -4.991 1.00 17.96 120 ASN B C 1
ATOM 785 O O . ASN B 1 20 ? 4.143 17.186 -5.185 1.00 16.25 120 ASN B O 1
ATOM 790 N N . PHE B 1 21 ? 5.006 15.107 -5.314 1.00 17.16 121 PHE B N 1
ATOM 791 C CA . PHE B 1 21 ? 3.788 14.516 -5.868 1.00 16.95 121 PHE B CA 1
ATOM 792 C C . PHE B 1 21 ? 3.271 13.480 -4.873 1.00 19.00 121 PHE B C 1
ATOM 793 O O . PHE B 1 21 ? 4.058 12.821 -4.180 1.00 18.83 121 PHE B O 1
ATOM 801 N N . VAL B 1 22 ? 1.952 13.334 -4.796 1.00 20.16 122 VAL B N 1
ATOM 802 C CA . VAL B 1 22 ? 1.352 12.378 -3.866 1.00 20.22 122 VAL B CA 1
ATOM 803 C C . VAL B 1 22 ? 1.461 10.947 -4.394 1.00 20.84 122 VAL B C 1
ATOM 804 O O . VAL B 1 22 ? 1.160 10.666 -5.558 1.00 20.07 122 VAL B O 1
ATOM 808 N N . THR B 1 23 ? 1.909 10.041 -3.534 1.00 19.53 123 THR B N 1
ATOM 809 C CA . THR B 1 23 ? 2.055 8.649 -3.934 1.00 18.15 123 THR B CA 1
ATOM 810 C C . THR B 1 23 ? 0.688 7.989 -4.015 1.00 16.04 123 THR B C 1
ATOM 811 O O . THR B 1 23 ? -0.276 8.427 -3.376 1.00 14.29 123 THR B O 1
ATOM 815 N N . LYS B 1 24 ? 0.627 6.933 -4.815 1.00 16.73 124 LYS B N 1
ATOM 816 C CA . LYS B 1 24 ? -0.591 6.155 -4.996 1.00 18.11 124 LYS B CA 1
ATOM 817 C C . LYS B 1 24 ? -0.998 5.593 -3.629 1.00 16.82 124 LYS B C 1
ATOM 818 O O . LYS B 1 24 ? -2.167 5.614 -3.265 1.00 14.83 124 LYS B O 1
ATOM 824 N N . THR B 1 25 ? -0.025 5.090 -2.872 1.00 16.77 125 THR B N 1
ATOM 825 C CA . THR B 1 25 ? -0.315 4.523 -1.554 1.00 17.16 125 THR B CA 1
ATOM 826 C C . THR B 1 25 ? -0.962 5.538 -0.604 1.00 16.38 125 THR B C 1
ATOM 827 O O . THR B 1 25 ? -1.932 5.224 0.086 1.00 17.40 125 THR B O 1
ATOM 831 N N . GLU B 1 26 ? -0.414 6.746 -0.565 1.00 15.25 126 GLU B N 1
ATOM 832 C CA . GLU B 1 26 ? -0.950 7.820 0.273 1.00 15.10 126 GLU B CA 1
ATOM 833 C C . GLU B 1 26 ? -2.390 8.123 -0.132 1.00 12.82 126 GLU B C 1
ATOM 834 O O . GLU B 1 26 ? -3.289 8.292 0.695 1.00 10.96 126 GLU B O 1
ATOM 840 N N . PHE B 1 27 ? -2.569 8.246 -1.436 1.00 12.57 127 PHE B N 1
ATOM 841 C CA . PHE B 1 27 ? -3.862 8.566 -2.030 1.00 14.29 127 PHE B CA 1
ATOM 842 C C . PHE B 1 27 ? -4.880 7.472 -1.764 1.00 13.87 127 PHE B C 1
ATOM 843 O O . PHE B 1 27 ? -6.025 7.747 -1.408 1.00 13.35 127 PHE B O 1
ATOM 851 N N . LYS B 1 28 ? -4.458 6.227 -1.949 1.00 18.57 128 LYS B N 1
ATOM 852 C CA . LYS B 1 28 ? -5.339 5.090 -1.726 1.00 19.35 128 LYS B CA 1
ATOM 853 C C . LYS B 1 28 ? -5.756 4.974 -0.272 1.00 18.14 128 LYS B C 1
ATOM 854 O O . LYS B 1 28 ? -6.894 4.621 0.033 1.00 17.62 128 LYS B O 1
ATOM 860 N N . GLU B 1 29 ? -4.828 5.279 0.622 1.00 18.70 129 GLU B N 1
ATOM 861 C CA . GLU B 1 29 ? -5.099 5.232 2.051 1.00 18.25 129 GLU B CA 1
ATOM 862 C C . GLU B 1 29 ? -6.173 6.264 2.390 1.00 18.32 129 GLU B C 1
ATOM 863 O O . GLU B 1 29 ? -7.116 5.985 3.135 1.00 17.85 129 GLU B O 1
ATOM 869 N N . PHE B 1 30 ? -6.016 7.465 1.848 1.00 15.15 130 PHE B N 1
ATOM 870 C CA . PHE B 1 30 ? -6.984 8.524 2.099 1.00 13.93 130 PHE B CA 1
ATOM 871 C C . PHE B 1 30 ? -8.345 8.157 1.524 1.00 14.37 130 PHE B C 1
ATOM 872 O O . PHE B 1 30 ? -9.367 8.319 2.179 1.00 13.56 130 PHE B O 1
ATOM 880 N N . GLN B 1 31 ? -8.352 7.659 0.295 1.00 19.71 131 GLN B N 1
ATOM 881 C CA . GLN B 1 31 ? -9.594 7.276 -0.359 1.00 21.91 131 GLN B CA 1
ATOM 882 C C . GLN B 1 31 ? -10.368 6.265 0.484 1.00 21.44 131 GLN B C 1
ATOM 883 O O . GLN B 1 31 ? -11.573 6.405 0.678 1.00 19.03 131 GLN B O 1
ATOM 889 N N . THR B 1 32 ? -9.672 5.254 0.993 1.00 22.98 132 THR B N 1
ATOM 890 C CA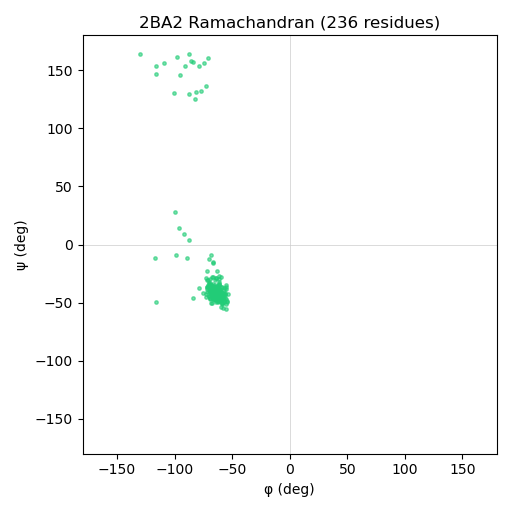 . THR B 1 32 ? -10.317 4.230 1.810 1.00 25.94 132 THR B CA 1
ATOM 891 C C . THR B 1 32 ? -10.859 4.834 3.098 1.00 25.39 132 THR B C 1
ATOM 892 O O . THR B 1 32 ? -11.934 4.457 3.565 1.00 26.83 132 THR B O 1
ATOM 896 N N . VAL B 1 33 ? -10.115 5.783 3.661 1.00 22.13 133 VAL B N 1
ATOM 897 C CA . VAL B 1 33 ? -10.525 6.457 4.887 1.00 20.23 133 VAL B CA 1
ATOM 898 C C . VAL B 1 33 ? -11.789 7.289 4.649 1.00 17.49 133 VAL B C 1
ATOM 899 O O . VAL B 1 33 ? -12.690 7.324 5.487 1.00 17.39 133 VAL B O 1
ATOM 903 N N . VAL B 1 34 ? -11.839 7.964 3.507 1.00 17.19 134 VAL B N 1
ATOM 904 C CA . VAL B 1 34 ? -12.995 8.784 3.153 1.00 16.70 134 VAL B CA 1
ATOM 905 C C . VAL B 1 34 ? -14.228 7.895 2.986 1.00 16.71 134 VAL B C 1
ATOM 906 O O . VAL B 1 34 ? -15.290 8.175 3.532 1.00 16.35 134 VAL B O 1
ATOM 910 N N . MET B 1 35 ? -14.080 6.824 2.213 1.00 14.81 135 MET B N 1
ATOM 911 C CA . MET B 1 35 ? -15.204 5.936 1.956 1.00 18.09 135 MET B CA 1
ATOM 912 C C . MET B 1 35 ? -15.709 5.263 3.225 1.00 17.95 135 MET B C 1
ATOM 913 O O . MET B 1 35 ? -16.910 5.075 3.391 1.00 16.96 135 MET B O 1
ATOM 918 N N . GLU B 1 36 ? -14.798 4.905 4.124 1.00 23.29 136 GLU B N 1
ATOM 919 C CA . GLU B 1 36 ? -15.209 4.269 5.366 1.00 24.20 136 GLU B CA 1
ATOM 920 C C . GLU B 1 36 ? -15.873 5.298 6.288 1.00 24.33 136 GLU B C 1
ATOM 921 O O . GLU B 1 36 ? -16.741 4.955 7.095 1.00 23.37 136 GLU B O 1
ATOM 927 N N . SER B 1 37 ? -15.471 6.559 6.160 1.00 19.56 137 SER B N 1
ATOM 928 C CA . SER B 1 37 ? -16.045 7.627 6.972 1.00 17.75 137 SER B CA 1
ATOM 929 C C . SER B 1 37 ? -17.469 7.899 6.509 1.00 16.31 137 SER B C 1
ATOM 930 O O . SER B 1 37 ? -18.346 8.199 7.320 1.00 13.19 137 SER B O 1
ATOM 933 N N . PHE B 1 38 ? -17.697 7.798 5.200 1.00 16.12 138 PHE B N 1
ATOM 934 C CA . PHE B 1 38 ? -19.042 7.986 4.668 1.00 15.29 138 PHE B CA 1
ATOM 935 C C . PHE B 1 38 ? -19.881 6.816 5.169 1.00 16.81 138 PHE B C 1
ATOM 936 O O . PHE B 1 38 ? -21.048 6.981 5.503 1.00 14.63 138 PHE B O 1
ATOM 944 N N . ALA B 1 39 ? -19.271 5.635 5.230 1.00 18.38 139 ALA B N 1
ATOM 945 C CA . ALA B 1 39 ? -19.962 4.435 5.698 1.00 20.89 139 ALA B CA 1
ATOM 946 C C . ALA B 1 39 ? -20.464 4.642 7.122 1.00 20.97 139 ALA B C 1
ATOM 947 O O . ALA B 1 39 ? -21.594 4.277 7.454 1.00 22.43 139 ALA B O 1
ATOM 949 N N . VAL B 1 40 ? -19.611 5.223 7.961 1.00 19.93 140 VAL B N 1
ATOM 950 C CA . VAL B 1 40 ? -19.963 5.512 9.345 1.00 20.13 140 VAL B CA 1
ATOM 951 C C . VAL B 1 40 ? -21.098 6.538 9.410 1.00 20.42 140 VAL B C 1
ATOM 952 O O . VAL B 1 40 ? -22.018 6.407 10.221 1.00 17.44 140 VAL B O 1
ATOM 956 N N . GLN B 1 41 ? -21.039 7.563 8.566 1.00 20.07 141 GLN B N 1
ATOM 957 C CA . GLN B 1 41 ? -22.106 8.555 8.566 1.00 21.20 141 GLN B CA 1
ATOM 958 C C . GLN B 1 41 ? -23.416 7.856 8.242 1.00 21.23 141 GLN B C 1
ATOM 959 O O . GLN B 1 41 ? -24.440 8.135 8.846 1.00 20.98 141 GLN B O 1
ATOM 965 N N . ASN B 1 42 ? -23.378 6.960 7.262 1.00 17.89 142 ASN B N 1
ATOM 966 C CA . ASN B 1 42 ? -24.583 6.247 6.860 1.00 18.73 142 ASN B CA 1
ATOM 967 C C . ASN B 1 42 ? -25.094 5.400 8.004 1.00 18.92 142 ASN B C 1
ATOM 968 O O . ASN B 1 42 ? -26.294 5.258 8.189 1.00 16.67 142 ASN B O 1
ATOM 973 N N . GLN B 1 43 ? -24.158 4.855 8.770 1.00 24.57 143 GLN B N 1
ATOM 974 C CA . GLN B 1 43 ? -24.463 4.029 9.930 1.00 27.42 143 GLN B CA 1
ATOM 975 C C . GLN B 1 43 ? -25.283 4.856 10.917 1.00 23.79 143 GLN B C 1
ATOM 976 O O . GLN B 1 43 ? -26.362 4.453 11.331 1.00 23.88 143 GLN B O 1
ATOM 982 N N . ASN B 1 44 ? -24.753 6.018 11.285 1.00 21.01 144 ASN B N 1
ATOM 983 C CA . ASN B 1 44 ? -25.415 6.913 12.227 1.00 19.38 144 ASN B CA 1
ATOM 984 C C . ASN B 1 44 ? -26.713 7.484 11.667 1.00 17.83 144 ASN B C 1
ATOM 985 O O . ASN B 1 44 ? -27.686 7.636 12.396 1.00 14.83 144 ASN B O 1
ATOM 990 N N . ILE B 1 45 ? -26.721 7.824 10.382 1.00 15.29 145 ILE B N 1
ATOM 991 C CA . ILE B 1 45 ? -27.933 8.371 9.773 1.00 15.91 145 ILE B CA 1
ATOM 992 C C . ILE B 1 45 ? -29.039 7.310 9.773 1.00 16.72 145 ILE B C 1
ATOM 993 O O . ILE B 1 45 ? -30.203 7.610 10.041 1.00 13.56 145 ILE B O 1
ATOM 998 N N . ASP B 1 46 ? -28.673 6.066 9.471 1.00 21.17 146 ASP B N 1
ATOM 999 C CA . ASP B 1 46 ? -29.658 4.992 9.455 1.00 21.11 146 ASP B CA 1
ATOM 1000 C C . ASP B 1 46 ? -30.202 4.772 10.871 1.00 21.74 146 ASP B C 1
ATOM 1001 O O . ASP B 1 46 ? -31.415 4.685 11.071 1.00 19.69 146 ASP B O 1
ATOM 1006 N N . ALA B 1 47 ? -29.306 4.727 11.853 1.00 20.16 147 ALA B N 1
ATOM 1007 C CA . ALA B 1 47 ? -29.710 4.536 13.244 1.00 19.13 147 ALA B CA 1
ATOM 1008 C C . ALA B 1 47 ? -30.626 5.666 13.744 1.00 18.77 147 ALA B C 1
ATOM 1009 O O . ALA B 1 47 ? -31.614 5.421 14.441 1.00 16.95 147 ALA B O 1
ATOM 1011 N N . GLN B 1 48 ? -30.292 6.907 13.406 1.00 17.14 148 GLN B N 1
ATOM 1012 C CA . GLN B 1 48 ? -31.123 8.017 13.837 1.00 16.82 148 GLN B CA 1
ATOM 1013 C C . GLN B 1 48 ? -32.437 7.987 13.065 1.00 17.51 148 GLN B C 1
ATOM 1014 O O . GLN B 1 48 ? -33.474 8.399 13.578 1.00 16.07 148 GLN B O 1
ATOM 1020 N N . GLY B 1 49 ? -32.398 7.491 11.830 1.00 17.58 149 GLY B N 1
ATOM 1021 C CA . GLY B 1 49 ? -33.624 7.393 11.057 1.00 18.42 149 GLY B CA 1
ATOM 1022 C C . GLY B 1 49 ? -34.582 6.427 11.745 1.00 19.43 149 GLY B C 1
ATOM 1023 O O . GLY B 1 49 ? -35.800 6.642 11.792 1.00 19.10 149 GLY B O 1
ATOM 1024 N N . GLU B 1 50 ? -34.022 5.357 12.299 1.00 21.62 150 GLU B N 1
ATOM 1025 C CA . GLU B 1 50 ? -34.823 4.350 12.984 1.00 21.92 150 GLU B CA 1
ATOM 1026 C C . GLU B 1 50 ? -35.451 4.931 14.249 1.00 21.36 150 GLU B C 1
ATOM 1027 O O . GLU B 1 50 ? -36.622 4.688 14.544 1.00 20.38 150 GLU B O 1
ATOM 1033 N N . GLN B 1 51 ? -34.663 5.698 14.993 1.00 15.91 151 GLN B N 1
ATOM 1034 C CA . GLN B 1 51 ? -35.142 6.314 16.220 1.00 16.28 151 GLN B CA 1
ATOM 1035 C C . GLN B 1 51 ? -36.272 7.272 15.887 1.00 14.23 151 GLN B C 1
ATOM 1036 O O . GLN B 1 51 ? -37.260 7.351 16.612 1.00 12.73 151 GLN B O 1
ATOM 1042 N N . ILE B 1 52 ? -36.112 7.989 14.776 1.00 18.88 152 ILE B N 1
ATOM 1043 C CA . ILE B 1 52 ? -37.106 8.943 14.296 1.00 18.40 152 ILE B CA 1
ATOM 1044 C C . ILE B 1 52 ? -38.408 8.217 13.997 1.00 19.30 152 ILE B C 1
ATOM 1045 O O . ILE B 1 52 ? -39.480 8.642 14.429 1.00 18.16 152 ILE B O 1
ATOM 1050 N N . LYS B 1 53 ? -38.308 7.117 13.257 1.00 18.72 153 LYS B N 1
ATOM 1051 C CA . LYS B 1 53 ? -39.485 6.317 12.915 1.00 20.64 153 LYS B CA 1
ATOM 1052 C C . LYS B 1 53 ? -40.167 5.842 14.202 1.00 19.86 153 LYS B C 1
ATOM 1053 O O . LYS B 1 53 ? -41.395 5.862 14.317 1.00 19.22 153 LYS B O 1
ATOM 1059 N N . GLU B 1 54 ? -39.363 5.402 15.163 1.00 21.18 154 GLU B N 1
ATOM 1060 C CA . GLU B 1 54 ? -39.892 4.948 16.450 1.00 23.39 154 GLU B CA 1
ATOM 1061 C C . GLU B 1 54 ? -40.747 6.046 17.081 1.00 21.07 154 GLU B C 1
ATOM 1062 O O . GLU B 1 54 ? -41.884 5.810 17.478 1.00 20.67 154 GLU B O 1
ATOM 1068 N N . LEU B 1 55 ? -40.186 7.248 17.172 1.00 20.20 155 LEU B N 1
ATOM 1069 C CA . LEU B 1 55 ? -40.879 8.396 17.754 1.00 17.48 155 LEU B CA 1
ATOM 1070 C C . LEU B 1 55 ? -42.138 8.761 16.964 1.00 16.90 155 LEU B C 1
ATOM 1071 O O . LEU B 1 55 ? -43.161 9.132 17.548 1.00 17.56 155 LEU B O 1
ATOM 1076 N N . GLN B 1 56 ? -42.057 8.676 15.639 1.00 17.19 156 GLN B N 1
ATOM 1077 C CA . GLN B 1 56 ? -43.209 8.970 14.794 1.00 18.97 156 GLN B CA 1
ATOM 1078 C C . GLN B 1 56 ? -44.316 7.972 15.127 1.00 19.60 156 GLN B C 1
ATOM 1079 O O . GLN B 1 56 ? -45.477 8.344 15.278 1.00 20.07 156 GLN B O 1
ATOM 1085 N N . VAL B 1 57 ? -43.949 6.704 15.262 1.00 20.46 157 VAL B N 1
ATOM 1086 C CA . VAL B 1 57 ? -44.928 5.668 15.595 1.00 20.52 157 VAL B CA 1
ATOM 1087 C C . VAL B 1 57 ? -45.527 5.894 16.982 1.00 21.31 157 VAL B C 1
ATOM 1088 O O . VAL B 1 57 ? -46.740 5.786 17.168 1.00 20.04 157 VAL B O 1
ATOM 1092 N N . GLU B 1 58 ? -44.680 6.208 17.957 1.00 20.80 158 GLU B N 1
ATOM 1093 C CA . GLU B 1 58 ? -45.159 6.444 19.316 1.00 22.67 158 GLU B CA 1
ATOM 1094 C C . GLU B 1 58 ? -46.081 7.655 19.390 1.00 19.92 158 GLU B C 1
ATOM 1095 O O . GLU B 1 58 ? -47.080 7.652 20.107 1.00 18.93 158 GLU B O 1
ATOM 1101 N N . GLN B 1 59 ? -45.738 8.693 18.644 1.00 17.42 159 GLN B N 1
ATOM 1102 C CA . GLN B 1 59 ? -46.527 9.917 18.641 1.00 18.87 159 GLN B CA 1
ATOM 1103 C C . GLN B 1 59 ? -47.910 9.707 18.031 1.00 19.72 159 GLN B C 1
ATOM 1104 O O . GLN B 1 59 ? -48.915 10.190 18.558 1.00 18.47 159 GLN B O 1
ATOM 1110 N N . LYS B 1 60 ? -47.963 8.990 16.912 1.00 23.43 160 LYS B N 1
ATOM 1111 C CA . LYS B 1 60 ? -49.241 8.717 16.272 1.00 24.49 160 LYS B CA 1
ATOM 1112 C C . LYS B 1 60 ? -50.101 7.951 17.271 1.00 23.71 160 LYS B C 1
ATOM 1113 O O . LYS B 1 60 ? -51.265 8.285 17.492 1.00 24.95 160 LYS B O 1
ATOM 1119 N N . ALA B 1 61 ? -49.517 6.924 17.877 1.00 22.13 161 ALA B N 1
ATOM 1120 C CA . ALA B 1 61 ? -50.226 6.114 18.862 1.00 22.79 161 ALA B CA 1
ATOM 1121 C C . ALA B 1 61 ? -50.790 6.969 19.997 1.00 22.53 161 ALA B C 1
ATOM 1122 O O . ALA B 1 61 ? -51.986 6.917 20.280 1.00 22.64 161 ALA B O 1
ATOM 1124 N N . GLN B 1 62 ? -49.920 7.741 20.648 1.00 22.44 162 GLN B N 1
ATOM 1125 C CA . GLN B 1 62 ? -50.333 8.592 21.755 1.00 22.49 162 GLN B CA 1
ATOM 1126 C C . GLN B 1 62 ? -51.360 9.616 21.298 1.00 22.13 162 GLN B C 1
ATOM 1127 O O . GLN B 1 62 ? -52.256 9.980 22.052 1.00 22.35 162 GLN B O 1
ATOM 1133 N N . GLY B 1 63 ? -51.224 10.078 20.059 1.00 22.90 163 GLY B N 1
ATOM 1134 C CA . GLY B 1 63 ? -52.169 11.044 19.536 1.00 25.06 163 GLY B CA 1
ATOM 1135 C C . GLY B 1 63 ? -53.568 10.457 19.537 1.00 25.20 163 GLY B C 1
ATOM 1136 O O . GLY B 1 63 ? -54.539 11.130 19.879 1.00 28.13 163 GLY B O 1
ATOM 1137 N N . LYS B 1 64 ? -53.664 9.190 19.153 1.00 26.66 164 LYS B N 1
ATOM 1138 C CA . LYS B 1 64 ? -54.937 8.480 19.107 1.00 28.48 164 LYS B CA 1
ATOM 1139 C C . LYS B 1 64 ? -55.542 8.392 20.507 1.00 28.28 164 LYS B C 1
ATOM 1140 O O . LYS B 1 64 ? -56.718 8.699 20.714 1.00 27.20 164 LYS B O 1
ATOM 1146 N N . THR B 1 65 ? -54.727 7.961 21.462 1.00 25.78 165 THR B N 1
ATOM 1147 C CA . THR B 1 65 ? -55.169 7.822 22.844 1.00 26.67 165 THR B CA 1
ATOM 1148 C C . THR B 1 65 ? -55.632 9.151 23.425 1.00 24.88 165 THR B C 1
ATOM 1149 O O . THR B 1 65 ? -56.639 9.206 24.125 1.00 26.41 165 THR B O 1
ATOM 1153 N N . LEU B 1 66 ? -54.892 10.220 23.148 1.00 21.37 166 LEU B N 1
ATOM 1154 C CA . LEU B 1 66 ? -55.258 11.536 23.663 1.00 22.01 166 LEU B CA 1
ATOM 1155 C C . LEU B 1 66 ? -56.652 11.938 23.209 1.00 23.05 166 LEU B C 1
ATOM 1156 O O . LEU B 1 66 ? -57.462 12.418 24.007 1.00 19.93 166 LEU B O 1
ATOM 1161 N N . GLN B 1 67 ? -56.937 11.743 21.926 1.00 23.28 167 GLN B N 1
ATOM 1162 C CA . GLN B 1 67 ? -58.250 12.101 21.409 1.00 25.59 167 GLN B CA 1
ATOM 1163 C C . GLN B 1 67 ? -59.328 11.297 22.126 1.00 25.99 167 GLN B C 1
ATOM 1164 O O . GLN B 1 67 ? -60.393 11.827 22.452 1.00 26.46 167 GLN B O 1
ATOM 1170 N N . LEU B 1 68 ? -59.050 10.020 22.372 1.00 28.13 168 LEU B N 1
ATOM 1171 C CA . LEU B 1 68 ? -60.003 9.159 23.061 1.00 28.80 168 LEU B CA 1
ATOM 1172 C C . LEU B 1 68 ? -60.249 9.705 24.461 1.00 29.29 168 LEU B C 1
ATOM 1173 O O . LEU B 1 68 ? -61.396 9.781 24.919 1.00 27.04 168 LEU B O 1
ATOM 1178 N N . ILE B 1 69 ? -59.166 10.090 25.133 1.00 23.18 169 ILE B N 1
ATOM 1179 C CA . ILE B 1 69 ? -59.262 10.634 26.483 1.00 23.55 169 ILE B CA 1
ATOM 1180 C C . ILE B 1 69 ? -60.127 11.885 26.501 1.00 24.31 169 ILE B C 1
ATOM 1181 O O . ILE B 1 69 ? -60.983 12.046 27.377 1.00 23.83 169 ILE B O 1
ATOM 1186 N N . LEU B 1 70 ? -59.893 12.778 25.543 1.00 26.19 170 LEU B N 1
ATOM 1187 C CA . LEU B 1 70 ? -60.671 14.007 25.450 1.00 27.54 170 LEU B CA 1
ATOM 1188 C C . LEU B 1 70 ? -62.153 13.631 25.383 1.00 27.84 170 LEU B C 1
ATOM 1189 O O . LEU B 1 70 ? -62.982 14.197 26.091 1.00 28.26 170 LEU B O 1
ATOM 1194 N N . GLU B 1 71 ? -62.480 12.660 24.541 1.00 30.91 171 GLU B N 1
ATOM 1195 C CA . GLU B 1 71 ? -63.863 12.216 24.421 1.00 32.94 171 GLU B CA 1
ATOM 1196 C C . GLU B 1 71 ? -64.353 11.694 25.777 1.00 32.69 171 GLU B C 1
ATOM 1197 O O . GLU B 1 71 ? -65.438 12.059 26.243 1.00 31.51 171 GLU B O 1
ATOM 1203 N N . ALA B 1 72 ? -63.548 10.846 26.410 1.00 24.41 172 ALA B N 1
ATOM 1204 C CA . ALA B 1 72 ? -63.909 10.279 27.708 1.00 26.27 172 ALA B CA 1
ATOM 1205 C C . ALA B 1 72 ? -64.271 11.364 28.723 1.00 26.31 172 ALA B C 1
ATOM 1206 O O . ALA B 1 72 ? -65.234 11.218 29.480 1.00 28.24 172 ALA B O 1
ATOM 1208 N N . LEU B 1 73 ? -63.492 12.444 28.744 1.00 28.87 173 LEU B N 1
ATOM 1209 C CA . LEU B 1 73 ? -63.745 13.551 29.658 1.00 28.94 173 LEU B CA 1
ATOM 1210 C C . LEU B 1 73 ? -65.109 14.159 29.360 1.00 30.75 173 LEU B C 1
ATOM 1211 O O . LEU B 1 73 ? -65.795 14.646 30.257 1.00 30.43 173 LEU B O 1
ATOM 1216 N N . GLN B 1 74 ? -65.492 14.129 28.088 1.00 32.97 174 GLN B N 1
ATOM 1217 C CA . GLN B 1 74 ? -66.773 14.672 27.653 1.00 33.62 174 GLN B CA 1
ATOM 1218 C C . GLN B 1 74 ? -67.899 13.879 28.312 1.00 30.91 174 GLN B C 1
ATOM 1219 O O . GLN B 1 74 ? -68.858 14.450 28.827 1.00 31.27 174 GLN B O 1
ATOM 1225 N N . GLY B 1 75 ? -67.768 12.559 28.289 1.00 28.70 175 GLY B N 1
ATOM 1226 C CA . GLY B 1 75 ? -68.771 11.695 28.883 1.00 27.83 175 GLY B CA 1
ATOM 1227 C C . GLY B 1 75 ? -68.785 11.814 30.395 1.00 27.71 175 GLY B C 1
ATOM 1228 O O . GLY B 1 75 ? -69.826 11.638 31.034 1.00 25.96 175 GLY B O 1
ATOM 1229 N N . ILE B 1 76 ? -67.626 12.113 30.971 1.00 25.62 176 ILE B N 1
ATOM 1230 C CA . ILE B 1 76 ? -67.520 12.264 32.416 1.00 24.21 176 ILE B CA 1
ATOM 1231 C C . ILE B 1 76 ? -68.235 13.533 32.856 1.00 25.79 176 ILE B C 1
ATOM 1232 O O . ILE B 1 76 ? -68.975 13.527 33.845 1.00 22.44 176 ILE B O 1
ATOM 1237 N N . ASN B 1 77 ? -68.018 14.619 32.116 1.00 26.92 177 ASN B N 1
ATOM 1238 C CA . ASN B 1 77 ? -68.660 15.886 32.436 1.00 30.53 177 ASN B CA 1
ATOM 1239 C C . ASN B 1 77 ? -70.174 15.749 32.355 1.00 30.62 177 ASN B C 1
ATOM 1240 O O . ASN B 1 77 ? -70.901 16.373 33.131 1.00 30.44 177 ASN B O 1
ATOM 1245 N N . LYS B 1 78 ? -70.647 14.935 31.415 1.00 30.00 178 LYS B N 1
ATOM 1246 C CA . LYS B 1 78 ? -72.082 14.721 31.262 1.00 30.62 178 LYS B CA 1
ATOM 1247 C C . LYS B 1 78 ? -72.644 13.949 32.451 1.00 29.00 178 LYS B C 1
ATOM 1248 O O . LYS B 1 78 ? -73.742 14.241 32.923 1.00 27.56 178 LYS B O 1
ATOM 1254 N N . ARG B 1 79 ? -71.892 12.965 32.936 1.00 29.26 179 ARG B N 1
ATOM 1255 C CA . ARG B 1 79 ? -72.340 12.177 34.079 1.00 28.60 179 ARG B CA 1
ATOM 1256 C C . ARG B 1 79 ? -72.348 13.041 35.334 1.00 28.99 179 ARG B C 1
ATOM 1257 O O . ARG B 1 79 ? -73.228 12.909 36.186 1.00 29.45 179 ARG B O 1
ATOM 1265 N N . LEU B 1 80 ? -71.372 13.936 35.438 1.00 29.04 180 LEU B N 1
ATOM 1266 C CA . LEU B 1 80 ? -71.294 14.836 36.584 1.00 29.92 180 LEU B CA 1
ATOM 1267 C C . LEU B 1 80 ? -72.472 15.803 36.574 1.00 31.14 180 LEU B C 1
ATOM 1268 O O . LEU B 1 80 ? -73.127 16.011 37.597 1.00 30.83 180 LEU B O 1
ATOM 1273 N N . ASP B 1 81 ? -72.736 16.396 35.413 1.00 31.58 181 ASP B N 1
ATOM 1274 C CA . ASP B 1 81 ? -73.845 17.333 35.277 1.00 33.52 181 ASP B CA 1
ATOM 1275 C C . ASP B 1 81 ? -75.147 16.652 35.678 1.00 33.28 181 ASP B C 1
ATOM 1276 O O . ASP B 1 81 ? -76.013 17.268 36.288 1.00 33.44 181 ASP B O 1
ATOM 1281 N N . ASN B 1 82 ? -75.287 15.379 35.331 1.00 33.41 182 ASN B N 1
ATOM 1282 C CA . ASN B 1 82 ? -76.497 14.647 35.682 1.00 34.37 182 ASN B CA 1
ATOM 1283 C C . ASN B 1 82 ? -76.615 14.535 37.199 1.00 35.15 182 ASN B C 1
ATOM 1284 O O . ASN B 1 82 ? -77.694 14.711 37.768 1.00 35.90 182 ASN B O 1
ATOM 1289 N N . LEU B 1 83 ? -75.494 14.241 37.847 1.00 29.45 183 LEU B N 1
ATOM 1290 C CA . LEU B 1 83 ? -75.462 14.098 39.297 1.00 31.47 183 LEU B CA 1
ATOM 1291 C C . LEU B 1 83 ? -75.611 15.432 40.023 1.00 33.48 183 LEU B C 1
ATOM 1292 O O . LEU B 1 83 ? -76.028 15.467 41.176 1.00 33.33 183 LEU B O 1
ATOM 1297 N N . GLU B 1 84 ? -75.279 16.532 39.353 1.00 38.01 184 GLU B N 1
ATOM 1298 C CA . GLU B 1 84 ? -75.384 17.839 39.989 1.00 42.54 184 GLU B CA 1
ATOM 1299 C C . GLU B 1 84 ? -76.405 18.758 39.320 1.00 45.19 184 GLU B C 1
ATOM 1300 O O . GLU B 1 84 ? -77.254 19.343 39.991 1.00 46.07 184 GLU B O 1
ATOM 1306 N N . SER B 1 85 ? -76.319 18.880 38.000 1.00 82.92 185 SER B N 1
ATOM 1307 C CA . SER B 1 85 ? -77.232 19.722 37.235 1.00 84.30 185 SER B CA 1
ATOM 1308 C C . SER B 1 85 ? -78.366 18.887 36.634 1.00 85.11 185 SER B C 1
ATOM 1309 O O . SER B 1 85 ? -78.476 18.830 35.385 1.00 84.74 185 SER B O 1
ATOM 1313 N N . GLY C 1 5 ? 18.435 11.933 -25.526 1.00 49.54 205 GLY C N 1
ATOM 1314 C CA . GLY C 1 5 ? 17.319 11.619 -24.596 1.00 48.80 205 GLY C CA 1
ATOM 1315 C C . GLY C 1 5 ? 16.592 10.349 -24.975 1.00 47.43 205 GLY C C 1
ATOM 1316 O O . GLY C 1 5 ? 15.551 10.024 -24.403 1.00 47.02 205 GLY C O 1
ATOM 1317 N N . THR C 1 6 ? 17.151 9.620 -25.933 1.00 42.34 206 THR C N 1
ATOM 1318 C CA . THR C 1 6 ? 16.538 8.391 -26.401 1.00 40.44 206 THR C CA 1
ATOM 1319 C C . THR C 1 6 ? 16.701 7.214 -25.433 1.00 38.42 206 THR C C 1
ATOM 1320 O O . THR C 1 6 ? 15.753 6.456 -25.224 1.00 38.84 206 THR C O 1
ATOM 1324 N N . ARG C 1 7 ? 17.881 7.040 -24.842 1.00 29.41 207 ARG C N 1
ATOM 1325 C CA . ARG C 1 7 ? 18.044 5.928 -23.907 1.00 27.41 207 ARG C CA 1
ATOM 1326 C C . ARG C 1 7 ? 17.556 6.323 -22.523 1.00 23.16 207 ARG C C 1
ATOM 1327 O O . ARG C 1 7 ? 16.821 5.578 -21.866 1.00 20.62 207 ARG C O 1
ATOM 1335 N N . TYR C 1 8 ? 17.961 7.508 -22.087 1.00 25.06 208 TYR C N 1
ATOM 1336 C CA . TYR C 1 8 ? 17.575 7.996 -20.778 1.00 24.24 208 TYR C CA 1
ATOM 1337 C C . TYR C 1 8 ? 16.582 9.147 -20.879 1.00 24.94 208 TYR C C 1
ATOM 1338 O O . TYR C 1 8 ? 16.503 9.846 -21.896 1.00 22.03 208 TYR C O 1
ATOM 1347 N N . VAL C 1 9 ? 15.815 9.322 -19.812 1.00 22.82 209 VAL C N 1
ATOM 1348 C CA . VAL C 1 9 ? 14.815 10.373 -19.740 1.00 23.20 209 VAL C CA 1
ATOM 1349 C C . VAL C 1 9 ? 15.486 11.726 -19.572 1.00 21.99 209 VAL C C 1
ATOM 1350 O O . VAL C 1 9 ? 16.425 11.864 -18.795 1.00 22.54 209 VAL C O 1
ATOM 1354 N N . THR C 1 10 ? 15.012 12.728 -20.302 1.00 21.55 210 THR C N 1
ATOM 1355 C CA . THR C 1 10 ? 15.574 14.064 -20.168 1.00 21.48 210 THR C CA 1
ATOM 1356 C C . THR C 1 10 ? 14.669 14.855 -19.235 1.00 20.45 210 THR C C 1
ATOM 1357 O O . THR C 1 10 ? 13.524 14.489 -19.023 1.00 17.81 210 THR C O 1
ATOM 1361 N N . HIS C 1 11 ? 15.185 15.947 -18.691 1.00 22.88 211 HIS C N 1
ATOM 1362 C CA . HIS C 1 11 ? 14.406 16.774 -17.782 1.00 24.58 211 HIS C CA 1
ATOM 1363 C C . HIS C 1 11 ? 13.165 17.361 -18.449 1.00 24.61 211 HIS C C 1
ATOM 1364 O O . HIS C 1 11 ? 12.155 17.593 -17.792 1.00 23.84 211 HIS C O 1
ATOM 1371 N N . LYS C 1 12 ? 13.239 17.588 -19.754 1.00 25.05 212 LYS C N 1
ATOM 1372 C CA . LYS C 1 12 ? 12.098 18.141 -20.475 1.00 25.44 212 LYS C CA 1
ATOM 1373 C C . LYS C 1 12 ? 11.008 17.088 -20.590 1.00 23.11 212 LYS C C 1
ATOM 1374 O O . LYS C 1 12 ? 9.828 17.383 -20.435 1.00 23.42 212 LYS C O 1
ATOM 1380 N N . GLN C 1 13 ? 11.412 15.854 -20.865 1.00 21.11 213 GLN C N 1
ATOM 1381 C CA . GLN C 1 13 ? 10.462 14.758 -21.007 1.00 18.67 213 GLN C CA 1
ATOM 1382 C C . GLN C 1 13 ? 9.796 14.434 -19.675 1.00 16.73 213 GLN C C 1
ATOM 1383 O O . GLN C 1 13 ? 8.622 14.080 -19.632 1.00 15.60 213 GLN C O 1
ATOM 1389 N N . LEU C 1 14 ? 10.542 14.557 -18.585 1.00 19.65 214 LEU C N 1
ATOM 1390 C CA . LEU C 1 14 ? 9.979 14.283 -17.262 1.00 18.17 214 LEU C CA 1
ATOM 1391 C C . LEU C 1 14 ? 8.957 15.358 -16.877 1.00 18.68 214 LEU C C 1
ATOM 1392 O O . LEU C 1 14 ? 7.857 15.057 -16.393 1.00 18.79 214 LEU C O 1
ATOM 1397 N N . ASP C 1 15 ? 9.329 16.615 -17.084 1.00 21.76 215 ASP C N 1
ATOM 1398 C CA . ASP C 1 15 ? 8.443 17.730 -16.769 1.00 23.08 215 ASP C CA 1
ATOM 1399 C C . ASP C 1 15 ? 7.143 17.590 -17.542 1.00 23.28 215 ASP C C 1
ATOM 1400 O O . ASP C 1 15 ? 6.063 17.832 -17.005 1.00 22.25 215 ASP C O 1
ATOM 1405 N N . GLU C 1 16 ? 7.262 17.192 -18.804 1.00 21.24 216 GLU C N 1
ATOM 1406 C CA . GLU C 1 16 ? 6.107 16.997 -19.668 1.00 22.54 216 GLU C CA 1
ATOM 1407 C C . GLU C 1 16 ? 5.237 15.874 -19.105 1.00 20.94 216 GLU C C 1
ATOM 1408 O O . GLU C 1 16 ? 4.015 15.973 -19.080 1.00 18.35 216 GLU C O 1
ATOM 1414 N N . LYS C 1 17 ? 5.884 14.804 -18.661 1.00 21.22 217 LYS C N 1
ATOM 1415 C CA . LYS C 1 17 ? 5.185 13.661 -18.086 1.00 21.91 217 LYS C CA 1
ATOM 1416 C C . LYS C 1 17 ? 4.481 14.038 -16.787 1.00 19.79 217 LYS C C 1
ATOM 1417 O O . LYS C 1 17 ? 3.334 13.660 -16.560 1.00 19.87 217 LYS C O 1
ATOM 1423 N N . LEU C 1 18 ? 5.176 14.791 -15.941 1.00 17.85 218 LEU C N 1
ATOM 1424 C CA . LEU C 1 18 ? 4.635 15.189 -14.643 1.00 19.36 218 LEU C CA 1
ATOM 1425 C C . LEU C 1 18 ? 3.450 16.131 -14.724 1.00 20.14 218 LEU C C 1
ATOM 1426 O O . LEU C 1 18 ? 2.730 16.314 -13.740 1.00 19.45 218 LEU C O 1
ATOM 1431 N N . LYS C 1 19 ? 3.233 16.726 -15.890 1.00 23.48 219 LYS C N 1
ATOM 1432 C CA . LYS C 1 19 ? 2.097 17.625 -16.048 1.00 26.84 219 LYS C CA 1
ATOM 1433 C C . LYS C 1 19 ? 0.792 16.889 -15.767 1.00 26.41 219 LYS C C 1
ATOM 1434 O O . LYS C 1 19 ? -0.186 17.500 -15.352 1.00 27.83 219 LYS C O 1
ATOM 1440 N N . ASN C 1 20 ? 0.769 15.576 -15.989 1.00 22.13 220 ASN C N 1
ATOM 1441 C CA . ASN C 1 20 ? -0.459 14.831 -15.749 1.00 20.22 220 ASN C CA 1
ATOM 1442 C C . ASN C 1 20 ? -0.579 14.138 -14.391 1.00 19.40 220 ASN C C 1
ATOM 1443 O O . ASN C 1 20 ? -1.463 13.306 -14.200 1.00 16.69 220 ASN C O 1
ATOM 1448 N N . PHE C 1 21 ? 0.285 14.502 -13.444 1.00 18.82 221 PHE C N 1
ATOM 1449 C CA . PHE C 1 21 ? 0.240 13.910 -12.106 1.00 18.60 221 PHE C CA 1
ATOM 1450 C C . PHE C 1 21 ? -0.093 14.918 -11.016 1.00 19.30 221 PHE C C 1
ATOM 1451 O O . PHE C 1 21 ? 0.173 16.113 -11.154 1.00 18.99 221 PHE C O 1
ATOM 1459 N N . VAL C 1 22 ? -0.666 14.418 -9.926 1.00 19.52 222 VAL C N 1
ATOM 1460 C CA . VAL C 1 22 ? -1.094 15.248 -8.802 1.00 20.41 222 VAL C CA 1
ATOM 1461 C C . VAL C 1 22 ? 0.004 15.645 -7.809 1.00 20.85 222 VAL C C 1
ATOM 1462 O O . VAL C 1 22 ? 0.762 14.805 -7.329 1.00 19.45 222 VAL C O 1
ATOM 1466 N N . THR C 1 23 ? 0.067 16.932 -7.484 1.00 17.62 223 THR C N 1
ATOM 1467 C CA . THR C 1 23 ? 1.065 17.411 -6.538 1.00 16.58 223 THR C CA 1
ATOM 1468 C C . THR C 1 23 ? 0.576 17.218 -5.105 1.00 15.55 223 THR C C 1
ATOM 1469 O O . THR C 1 23 ? -0.624 17.119 -4.857 1.00 15.28 223 THR C O 1
ATOM 1473 N N . LYS C 1 24 ? 1.520 17.153 -4.171 1.00 14.67 224 LYS C N 1
ATOM 1474 C CA . LYS C 1 24 ? 1.204 17.018 -2.755 1.00 17.60 224 LYS C CA 1
ATOM 1475 C C . LYS C 1 24 ? 0.361 18.227 -2.358 1.00 17.38 224 LYS C C 1
ATOM 1476 O O . LYS C 1 24 ? -0.546 18.120 -1.542 1.00 16.65 224 LYS C O 1
ATOM 1482 N N . THR C 1 25 ? 0.691 19.380 -2.937 1.00 23.08 225 THR C N 1
ATOM 1483 C CA . THR C 1 25 ? -0.014 20.630 -2.652 1.00 24.27 225 THR C CA 1
ATOM 1484 C C . THR C 1 25 ? -1.507 20.530 -2.952 1.00 23.56 225 THR C C 1
ATOM 1485 O O . THR C 1 25 ? -2.342 20.924 -2.135 1.00 23.35 225 THR C O 1
ATOM 1489 N N . GLU C 1 26 ? -1.835 20.001 -4.125 1.00 22.18 226 GLU C N 1
ATOM 1490 C CA . GLU C 1 26 ? -3.226 19.831 -4.533 1.00 23.38 226 GLU C CA 1
ATOM 1491 C C . GLU C 1 26 ? -3.906 18.794 -3.651 1.00 21.23 226 GLU C C 1
ATOM 1492 O O . GLU C 1 26 ? -5.031 18.995 -3.184 1.00 22.39 226 GLU C O 1
ATOM 1498 N N . PHE C 1 27 ? -3.212 17.678 -3.436 1.00 16.27 227 PHE C N 1
ATOM 1499 C CA . PHE C 1 27 ? -3.734 16.580 -2.621 1.00 16.15 227 PHE C CA 1
ATOM 1500 C C . PHE C 1 27 ? -4.089 17.023 -1.205 1.00 15.42 227 PHE C C 1
ATOM 1501 O O . PHE C 1 27 ? -5.219 16.833 -0.746 1.00 11.52 227 PHE C O 1
ATOM 1509 N N . LYS C 1 28 ? -3.118 17.619 -0.515 1.00 16.41 228 LYS C N 1
ATOM 1510 C CA . LYS C 1 28 ? -3.329 18.082 0.856 1.00 20.18 228 LYS C CA 1
ATOM 1511 C C . LYS C 1 28 ? -4.407 19.152 0.942 1.00 17.36 228 LYS C C 1
ATOM 1512 O O . LYS C 1 28 ? -5.179 19.185 1.890 1.00 17.14 228 LYS C O 1
ATOM 1518 N N . GLU C 1 29 ? -4.441 20.032 -0.048 1.00 18.33 229 GLU C N 1
ATOM 1519 C CA . GLU C 1 29 ? -5.439 21.091 -0.088 1.00 19.35 229 GLU C CA 1
ATOM 1520 C C . GLU C 1 29 ? -6.820 20.430 -0.040 1.00 19.88 229 GLU C C 1
ATOM 1521 O O . GLU C 1 29 ? -7.677 20.803 0.765 1.00 18.81 229 GLU C O 1
ATOM 1527 N N . PHE C 1 30 ? -7.018 19.424 -0.886 1.00 18.28 230 PHE C N 1
ATOM 1528 C CA . PHE C 1 30 ? -8.288 18.716 -0.931 1.00 16.43 230 PHE C CA 1
ATOM 1529 C C . PHE C 1 30 ? -8.575 17.958 0.366 1.00 16.31 230 PHE C C 1
ATOM 1530 O O . PHE C 1 30 ? -9.724 17.889 0.802 1.00 16.43 230 PHE C O 1
ATOM 1538 N N . GLN C 1 31 ? -7.538 17.387 0.978 1.00 16.31 231 GLN C N 1
ATOM 1539 C CA . GLN C 1 31 ? -7.712 16.660 2.233 1.00 16.98 231 GLN C CA 1
ATOM 1540 C C . GLN C 1 31 ? -8.340 17.523 3.317 1.00 17.91 231 GLN C C 1
ATOM 1541 O O . GLN C 1 31 ? -9.187 17.057 4.074 1.00 15.65 231 GLN C O 1
ATOM 1547 N N . THR C 1 32 ? -7.894 18.771 3.417 1.00 24.72 232 THR C N 1
ATOM 1548 C CA . THR C 1 32 ? -8.421 19.682 4.430 1.00 26.84 232 THR C CA 1
ATOM 1549 C C . THR C 1 32 ? -9.889 20.005 4.173 1.00 26.97 232 THR C C 1
ATOM 1550 O O . THR C 1 32 ? -10.677 20.109 5.112 1.00 27.28 232 THR C O 1
ATOM 1554 N N . VAL C 1 33 ? -10.247 20.165 2.900 1.00 18.33 233 VAL C N 1
ATOM 1555 C CA . VAL C 1 33 ? -11.626 20.460 2.511 1.00 17.01 233 VAL C CA 1
ATOM 1556 C C . VAL C 1 33 ? -12.530 19.284 2.890 1.00 16.06 233 VAL C C 1
ATOM 1557 O O . VAL C 1 33 ? -13.656 19.470 3.355 1.00 13.42 233 VAL C O 1
ATOM 1561 N N . VAL C 1 34 ? -12.033 18.071 2.673 1.00 16.88 234 VAL C N 1
ATOM 1562 C CA . VAL C 1 34 ? -12.797 16.869 2.992 1.00 16.49 234 VAL C CA 1
ATOM 1563 C C . VAL C 1 34 ? -12.944 16.697 4.508 1.00 17.50 234 VAL C C 1
ATOM 1564 O O . VAL C 1 34 ? -14.033 16.418 5.012 1.00 14.95 234 VAL C O 1
ATOM 1568 N N . MET C 1 35 ? -11.841 16.858 5.231 1.00 19.65 235 MET C N 1
ATOM 1569 C CA . MET C 1 35 ? -11.870 16.705 6.681 1.00 22.47 235 MET C CA 1
ATOM 1570 C C . MET C 1 35 ? -12.763 17.742 7.344 1.00 23.56 235 MET C C 1
ATOM 1571 O O . MET C 1 35 ? -13.452 17.442 8.321 1.00 22.44 235 MET C O 1
ATOM 1576 N N . GLU C 1 36 ? -12.744 18.966 6.828 1.00 26.16 236 GLU C N 1
ATOM 1577 C CA . GLU C 1 36 ? -13.584 20.010 7.391 1.00 27.08 236 GLU C CA 1
ATOM 1578 C C . GLU C 1 36 ? -15.036 19.699 7.042 1.00 27.34 236 GLU C C 1
ATOM 1579 O O . GLU C 1 36 ? -15.941 19.968 7.826 1.00 27.54 236 GLU C O 1
ATOM 1585 N N . SER C 1 37 ? -15.254 19.134 5.857 1.00 22.24 237 SER C N 1
ATOM 1586 C CA . SER C 1 37 ? -16.601 18.776 5.428 1.00 21.16 237 SER C CA 1
ATOM 1587 C C . SER C 1 37 ? -17.188 17.717 6.353 1.00 17.89 237 SER C C 1
ATOM 1588 O O . SER C 1 37 ? -18.317 17.843 6.819 1.00 17.46 237 SER C O 1
ATOM 1591 N N . PHE C 1 38 ? -16.423 16.667 6.621 1.00 17.98 238 PHE C N 1
ATOM 1592 C CA . PHE C 1 38 ? -16.903 15.625 7.516 1.00 16.20 238 PHE C CA 1
ATOM 1593 C C . PHE C 1 38 ? -17.171 16.228 8.884 1.00 17.54 238 PHE C C 1
ATOM 1594 O O . PHE C 1 38 ? -18.157 15.891 9.530 1.00 16.68 238 PHE C O 1
ATOM 1602 N N . ALA C 1 39 ? -16.287 17.127 9.316 1.00 19.18 239 ALA C N 1
ATOM 1603 C CA . ALA C 1 39 ? -16.422 17.764 10.627 1.00 19.90 239 ALA C CA 1
ATOM 1604 C C . ALA C 1 39 ? -17.752 18.494 10.796 1.00 19.26 239 ALA C C 1
ATOM 1605 O O . ALA C 1 39 ? -18.451 18.312 11.793 1.00 18.48 239 ALA C O 1
ATOM 1607 N N . VAL C 1 40 ? -18.104 19.314 9.816 1.00 20.12 240 VAL C N 1
ATOM 1608 C CA . VAL C 1 40 ? -19.350 20.065 9.872 1.00 21.06 240 VAL C CA 1
ATOM 1609 C C . VAL C 1 40 ? -20.592 19.175 9.780 1.00 20.45 240 VAL C C 1
ATOM 1610 O O . VAL C 1 40 ? -21.559 19.378 10.516 1.00 20.56 240 VAL C O 1
ATOM 1614 N N . GLN C 1 41 ? -20.574 18.193 8.881 1.00 16.47 241 GLN C N 1
ATOM 1615 C CA . GLN C 1 41 ? -21.720 17.304 8.749 1.00 16.74 241 GLN C CA 1
ATOM 1616 C C . GLN C 1 41 ? -21.879 16.446 10.002 1.00 15.96 241 GLN C C 1
ATOM 1617 O O . GLN C 1 41 ? -22.985 16.290 10.515 1.00 17.31 241 GLN C O 1
ATOM 1623 N N . ASN C 1 42 ? -20.772 15.896 10.492 1.00 17.32 242 ASN C N 1
ATOM 1624 C CA . ASN C 1 42 ? -20.797 15.046 11.681 1.00 18.38 242 ASN C CA 1
ATOM 1625 C C . ASN C 1 42 ? -21.226 15.808 12.918 1.00 18.78 242 ASN C C 1
ATOM 1626 O O . ASN C 1 42 ? -21.806 15.238 13.850 1.00 17.91 242 ASN C O 1
ATOM 1631 N N . GLN C 1 43 ? -20.948 17.103 12.922 1.00 18.46 243 GLN C N 1
ATOM 1632 C CA . GLN C 1 43 ? -21.345 17.954 14.030 1.00 19.89 243 GLN C CA 1
ATOM 1633 C C . GLN C 1 43 ? -22.864 18.109 13.949 1.00 18.04 243 GLN C C 1
ATOM 1634 O O . GLN C 1 43 ? -23.552 18.164 14.964 1.00 14.54 243 GLN C O 1
ATOM 1640 N N . ASN C 1 44 ? -23.382 18.184 12.728 1.00 16.79 244 ASN C N 1
ATOM 1641 C CA . ASN C 1 44 ? -24.822 18.313 12.531 1.00 18.25 244 ASN C CA 1
ATOM 1642 C C . ASN C 1 44 ? -25.475 16.998 12.918 1.00 15.90 244 ASN C C 1
ATOM 1643 O O . ASN C 1 44 ? -26.491 16.975 13.606 1.00 16.24 244 ASN C O 1
ATOM 1648 N N . ILE C 1 45 ? -24.877 15.895 12.483 1.00 18.39 245 ILE C N 1
ATOM 1649 C CA . ILE C 1 45 ? -25.420 14.584 12.799 1.00 19.96 245 ILE C CA 1
ATOM 1650 C C . ILE C 1 45 ? -25.454 14.353 14.315 1.00 20.68 245 ILE C C 1
ATOM 1651 O O . ILE C 1 45 ? -26.426 13.810 14.847 1.00 19.45 245 ILE C O 1
ATOM 1656 N N . ASP C 1 46 ? -24.405 14.781 15.008 1.00 19.00 246 ASP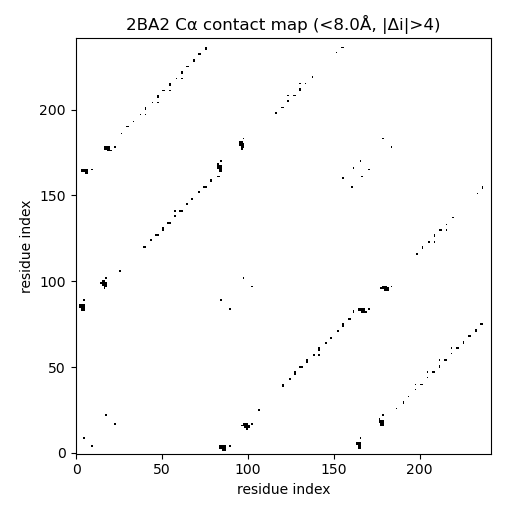 C N 1
ATOM 1657 C CA . ASP C 1 46 ? -24.341 14.619 16.457 1.00 20.28 246 ASP C CA 1
ATOM 1658 C C . ASP C 1 46 ? -25.372 15.503 17.159 1.00 19.52 246 ASP C C 1
ATOM 1659 O O . ASP C 1 46 ? -25.989 15.088 18.147 1.00 19.19 246 ASP C O 1
ATOM 1664 N N . ALA C 1 47 ? -25.568 16.711 16.642 1.00 18.36 247 ALA C N 1
ATOM 1665 C CA . ALA C 1 47 ? -26.537 17.632 17.220 1.00 18.41 247 ALA C CA 1
ATOM 1666 C C . ALA C 1 47 ? -27.936 17.039 17.101 1.00 18.68 247 ALA C C 1
ATOM 1667 O O . ALA C 1 47 ? -28.741 17.133 18.024 1.00 19.10 247 ALA C O 1
ATOM 1669 N N . GLN C 1 48 ? -28.223 16.422 15.959 1.00 18.26 248 GLN C N 1
ATOM 1670 C CA . GLN C 1 48 ? -29.530 15.807 15.741 1.00 18.63 248 GLN C CA 1
ATOM 1671 C C . GLN C 1 48 ? -29.708 14.583 16.638 1.00 17.88 248 GLN C C 1
ATOM 1672 O O . GLN C 1 48 ? -30.807 14.309 17.105 1.00 18.78 248 GLN C O 1
ATOM 1678 N N . GLY C 1 49 ? -28.624 13.848 16.871 1.00 14.88 249 GLY C N 1
ATOM 1679 C CA . GLY C 1 49 ? -28.713 12.682 17.737 1.00 16.05 249 GLY C CA 1
ATOM 1680 C C . GLY C 1 49 ? -29.085 13.144 19.134 1.00 18.70 249 GLY C C 1
ATOM 1681 O O . GLY C 1 49 ? -29.836 12.480 19.850 1.00 18.16 249 GLY C O 1
ATOM 1682 N N . GLU C 1 50 ? -28.543 14.298 19.520 1.00 22.01 250 GLU C N 1
ATOM 1683 C CA . GLU C 1 50 ? -28.811 14.891 20.822 1.00 25.00 250 GLU C CA 1
ATOM 1684 C C . GLU C 1 50 ? -30.287 15.281 20.931 1.00 22.01 250 GLU C C 1
ATOM 1685 O O . GLU C 1 50 ? -30.926 15.052 21.960 1.00 20.73 250 GLU C O 1
ATOM 1691 N N . GLN C 1 51 ? -30.823 15.869 19.866 1.00 18.42 251 GLN C N 1
ATOM 1692 C CA . GLN C 1 51 ? -32.226 16.284 19.848 1.00 19.15 251 GLN C CA 1
ATOM 1693 C C . GLN C 1 51 ? -33.130 15.069 19.961 1.00 16.32 251 GLN C C 1
ATOM 1694 O O . GLN C 1 51 ? -34.185 15.124 20.593 1.00 17.00 251 GLN C O 1
ATOM 1700 N N . ILE C 1 52 ? -32.724 13.984 19.308 1.00 18.51 252 ILE C N 1
ATOM 1701 C CA . ILE C 1 52 ? -33.497 12.751 19.332 1.00 17.74 252 ILE C CA 1
ATOM 1702 C C . ILE C 1 52 ? -33.514 12.183 20.750 1.00 19.86 252 ILE C C 1
ATOM 1703 O O . ILE C 1 52 ? -34.556 11.747 21.238 1.00 18.16 252 ILE C O 1
ATOM 1708 N N . LYS C 1 53 ? -32.357 12.185 21.407 1.00 20.74 253 LYS C N 1
ATOM 1709 C CA . LYS C 1 53 ? -32.276 11.664 22.764 1.00 22.66 253 LYS C CA 1
ATOM 1710 C C . LYS C 1 53 ? -33.203 12.495 23.646 1.00 21.60 253 LYS C C 1
ATOM 1711 O O . LYS C 1 53 ? -33.938 11.959 24.465 1.00 20.94 253 LYS C O 1
ATOM 1717 N N . GLU C 1 54 ? -33.188 13.808 23.447 1.00 22.25 254 GLU C N 1
ATOM 1718 C CA . GLU C 1 54 ? -34.046 14.699 24.220 1.00 23.20 254 GLU C CA 1
ATOM 1719 C C . GLU C 1 54 ? -35.523 14.377 23.984 1.00 21.01 254 GLU C C 1
ATOM 1720 O O . GLU C 1 54 ? -36.319 14.368 24.920 1.00 19.40 254 GLU C O 1
ATOM 1726 N N . LEU C 1 55 ? -35.881 14.115 22.728 1.00 17.14 255 LEU C N 1
ATOM 1727 C CA . LEU C 1 55 ? -37.251 13.769 22.374 1.00 14.84 255 LEU C CA 1
ATOM 1728 C C . LEU C 1 55 ? -37.639 12.437 23.008 1.00 15.29 255 LEU C C 1
ATOM 1729 O O . LEU C 1 55 ? -38.747 12.274 23.514 1.00 14.91 255 LEU C O 1
ATOM 1734 N N . GLN C 1 56 ? -36.718 11.482 22.962 1.00 18.57 256 GLN C N 1
ATOM 1735 C CA . GLN C 1 56 ? -36.960 10.163 23.519 1.00 17.99 256 GLN C CA 1
ATOM 1736 C C . GLN C 1 56 ? -37.291 10.206 25.006 1.00 20.93 256 GLN C C 1
ATOM 1737 O O . GLN C 1 56 ? -38.180 9.498 25.461 1.00 19.52 256 GLN C O 1
ATOM 1743 N N . VAL C 1 57 ? -36.573 11.035 25.757 1.00 19.48 257 VAL C N 1
ATOM 1744 C CA . VAL C 1 57 ? -36.804 11.147 27.197 1.00 21.16 257 VAL C CA 1
ATOM 1745 C C . VAL C 1 57 ? -38.159 11.781 27.487 1.00 22.52 257 VAL C C 1
ATOM 1746 O O . VAL C 1 57 ? -38.885 11.349 28.384 1.00 18.79 257 VAL C O 1
ATOM 1750 N N . GLU C 1 58 ? -38.504 12.814 26.728 1.00 22.06 258 GLU C N 1
ATOM 1751 C CA . GLU C 1 58 ? -39.776 13.473 26.941 1.00 22.05 258 GLU C CA 1
ATOM 1752 C C . GLU C 1 58 ? -40.930 12.565 26.523 1.00 21.35 258 GLU C C 1
ATOM 1753 O O .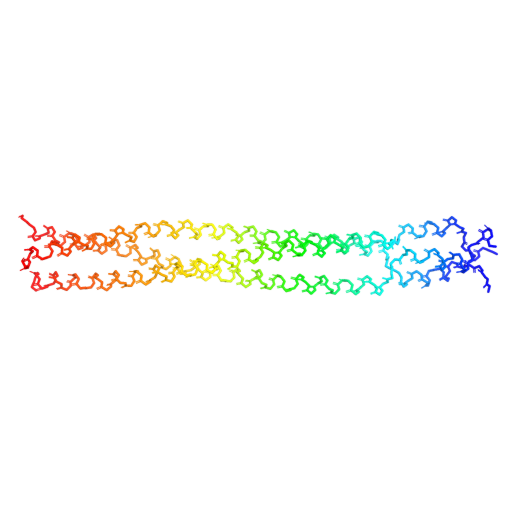 GLU C 1 58 ? -42.002 12.599 27.126 1.00 20.82 258 GLU C O 1
ATOM 1759 N N . GLN C 1 59 ? -40.702 11.749 25.496 1.00 21.32 259 GLN C N 1
ATOM 1760 C CA . GLN C 1 59 ? -41.724 10.832 24.993 1.00 18.89 259 GLN C CA 1
ATOM 1761 C C . GLN C 1 59 ? -42.043 9.790 26.064 1.00 20.58 259 GLN C C 1
ATOM 1762 O O . GLN C 1 59 ? -43.193 9.359 26.224 1.00 18.24 259 GLN C O 1
ATOM 1768 N N . LYS C 1 60 ? -41.014 9.383 26.797 1.00 21.28 260 LYS C N 1
ATOM 1769 C CA . LYS C 1 60 ? -41.196 8.407 27.863 1.00 24.20 260 LYS C CA 1
ATOM 1770 C C . LYS C 1 60 ? -41.920 9.096 29.016 1.00 21.78 260 LYS C C 1
ATOM 1771 O O . LYS C 1 60 ? -42.838 8.532 29.605 1.00 22.54 260 LYS C O 1
ATOM 1777 N N . ALA C 1 61 ? -41.515 10.326 29.327 1.00 20.85 261 ALA C N 1
ATOM 1778 C CA . ALA C 1 61 ? -42.156 11.075 30.405 1.00 19.46 261 ALA C CA 1
ATOM 1779 C C . ALA C 1 61 ? -43.646 11.239 30.094 1.00 20.42 261 ALA C C 1
ATOM 1780 O O . ALA C 1 61 ? -44.490 11.050 30.962 1.00 18.09 261 ALA C O 1
ATOM 1782 N N . GLN C 1 62 ? -43.967 11.580 28.849 1.00 19.43 262 GLN C N 1
ATOM 1783 C CA . GLN C 1 62 ? -45.360 11.748 28.451 1.00 19.17 262 GLN C CA 1
ATOM 1784 C C . GLN C 1 62 ? -46.114 10.428 28.544 1.00 20.82 262 GLN C C 1
ATOM 1785 O O . GLN C 1 62 ? -47.277 10.396 28.949 1.00 19.66 262 GLN C O 1
ATOM 1791 N N . GLY C 1 63 ? -45.444 9.341 28.171 1.00 22.75 263 GLY C N 1
ATOM 1792 C CA . GLY C 1 63 ? -46.070 8.033 28.231 1.00 24.71 263 GLY C CA 1
ATOM 1793 C C . GLY C 1 63 ? -46.373 7.662 29.672 1.00 26.79 263 GLY C C 1
ATOM 1794 O O . GLY C 1 63 ? -47.329 6.934 29.951 1.00 25.86 263 GLY C O 1
ATOM 1795 N N . LYS C 1 64 ? -45.547 8.162 30.588 1.00 26.97 264 LYS C N 1
ATOM 1796 C CA . LYS C 1 64 ? -45.725 7.904 32.011 1.00 29.48 264 LYS C CA 1
ATOM 1797 C C . LYS C 1 64 ? -46.928 8.714 32.486 1.00 28.64 264 LYS C C 1
ATOM 1798 O O . LYS C 1 64 ? -47.789 8.208 33.214 1.00 28.88 264 LYS C O 1
ATOM 1804 N N . THR C 1 65 ? -46.985 9.974 32.064 1.00 18.91 265 THR C N 1
ATOM 1805 C CA . THR C 1 65 ? -48.089 10.849 32.429 1.00 18.66 265 THR C CA 1
ATOM 1806 C C . THR C 1 65 ? -49.401 10.263 31.915 1.00 20.58 265 THR C C 1
ATOM 1807 O O . THR C 1 65 ? -50.393 10.225 32.640 1.00 20.20 265 THR C O 1
ATOM 1811 N N . LEU C 1 66 ? -49.406 9.804 30.665 1.00 25.76 266 LEU C N 1
ATOM 1812 C CA . LEU C 1 66 ? -50.609 9.212 30.083 1.00 27.55 266 LEU C CA 1
ATOM 1813 C C . LEU C 1 66 ? -51.101 8.023 30.906 1.00 27.85 266 LEU C C 1
ATOM 1814 O O . LEU C 1 66 ? -52.292 7.901 31.190 1.00 26.76 266 LEU C O 1
ATOM 1819 N N . GLN C 1 67 ? -50.176 7.144 31.273 1.00 28.05 267 GLN C N 1
ATOM 1820 C CA . GLN C 1 67 ? -50.501 5.966 32.068 1.00 30.16 267 GLN C CA 1
ATOM 1821 C C . GLN C 1 67 ? -51.192 6.389 33.359 1.00 28.31 267 GLN C C 1
ATOM 1822 O O . GLN C 1 67 ? -52.156 5.758 33.796 1.00 29.31 267 GLN C O 1
ATOM 1828 N N . LEU C 1 68 ? -50.689 7.458 33.967 1.00 26.47 268 LEU C N 1
ATOM 1829 C CA . LEU C 1 68 ? -51.261 7.980 35.203 1.00 25.96 268 LEU C CA 1
ATOM 1830 C C . LEU C 1 68 ? -52.684 8.461 34.943 1.00 25.11 268 LEU C C 1
ATOM 1831 O O . LEU C 1 68 ? -53.598 8.216 35.737 1.00 22.95 268 LEU C O 1
ATOM 1836 N N . ILE C 1 69 ? -52.859 9.156 33.823 1.00 27.51 269 ILE C N 1
ATOM 1837 C CA . ILE C 1 69 ? -54.165 9.675 33.441 1.00 26.63 269 ILE C CA 1
ATOM 1838 C C . ILE C 1 69 ? -55.154 8.537 33.231 1.00 26.64 269 ILE C C 1
ATOM 1839 O O . ILE C 1 69 ? -56.305 8.627 33.653 1.00 26.03 269 ILE C O 1
ATOM 1844 N N . LEU C 1 70 ? -54.702 7.466 32.585 1.00 22.44 270 LEU C N 1
ATOM 1845 C CA . LEU C 1 70 ? -55.563 6.316 32.334 1.00 23.03 270 LEU C CA 1
ATOM 1846 C C . LEU C 1 70 ? -56.030 5.698 33.648 1.00 22.83 270 LEU C C 1
ATOM 1847 O O . LEU C 1 70 ? -57.167 5.235 33.764 1.00 23.07 270 LEU C O 1
ATOM 1852 N N . GLU C 1 71 ? -55.146 5.682 34.638 1.00 24.73 271 GLU C N 1
ATOM 1853 C CA . GLU C 1 71 ? -55.496 5.138 35.942 1.00 25.72 271 GLU C CA 1
ATOM 1854 C C . GLU C 1 71 ? -56.511 6.066 36.614 1.00 24.66 271 GLU C C 1
ATOM 1855 O O . GLU C 1 71 ? -57.521 5.609 37.145 1.00 24.15 271 GLU C O 1
ATOM 1861 N N . ALA C 1 72 ? -56.240 7.368 36.581 1.00 24.17 272 ALA C N 1
ATOM 1862 C CA . ALA C 1 72 ? -57.134 8.353 37.181 1.00 25.24 272 ALA C CA 1
ATOM 1863 C C . ALA C 1 72 ? -58.540 8.225 36.600 1.00 24.23 272 ALA C C 1
ATOM 1864 O O . ALA C 1 72 ? -59.527 8.290 37.331 1.00 25.65 272 ALA C O 1
ATOM 1866 N N . LEU C 1 73 ? -58.626 8.040 35.287 1.00 23.34 273 LEU C N 1
ATOM 1867 C CA . LEU C 1 73 ? -59.918 7.892 34.623 1.00 22.68 273 LEU C CA 1
ATOM 1868 C C . LEU C 1 73 ? -60.658 6.668 35.137 1.00 23.59 273 LEU C C 1
ATOM 1869 O O . LEU C 1 73 ? -61.885 6.656 35.209 1.00 23.28 273 LEU C O 1
ATOM 1874 N N . GLN C 1 74 ? -59.911 5.627 35.477 1.00 25.89 274 GLN C N 1
ATOM 1875 C CA . GLN C 1 74 ? -60.524 4.413 35.996 1.00 29.31 274 GLN C CA 1
ATOM 1876 C C . GLN C 1 74 ? -61.086 4.708 37.381 1.00 28.45 274 GLN C C 1
ATOM 1877 O O . GLN C 1 74 ? -62.165 4.234 37.739 1.00 28.90 274 GLN C O 1
ATOM 1883 N N . GLY C 1 75 ? -60.350 5.500 38.154 1.00 29.01 275 GLY C N 1
ATOM 1884 C CA . GLY C 1 75 ? -60.796 5.852 39.491 1.00 27.12 275 GLY C CA 1
ATOM 1885 C C . GLY C 1 75 ? -62.012 6.758 39.446 1.00 26.02 275 GLY C C 1
ATOM 1886 O O . GLY C 1 75 ? -62.934 6.620 40.249 1.00 26.23 275 GLY C O 1
ATOM 1887 N N . ILE C 1 76 ? -62.014 7.691 38.500 1.00 22.51 276 ILE C N 1
ATOM 1888 C CA . ILE C 1 76 ? -63.129 8.608 38.350 1.00 22.56 276 ILE C CA 1
ATOM 1889 C C . ILE C 1 76 ? -64.381 7.836 37.946 1.00 23.39 276 ILE C C 1
ATOM 1890 O O . ILE C 1 76 ? -65.471 8.122 38.436 1.00 22.42 276 ILE C O 1
ATOM 1895 N N . ASN C 1 77 ? -64.219 6.856 37.060 1.00 26.69 277 ASN C N 1
ATOM 1896 C CA . ASN C 1 77 ? -65.353 6.059 36.606 1.00 29.07 277 ASN C CA 1
ATOM 1897 C C . ASN C 1 77 ? -65.923 5.207 37.728 1.00 28.98 277 ASN C C 1
ATOM 1898 O O . ASN C 1 77 ? -67.127 4.966 37.777 1.00 28.05 277 ASN C O 1
ATOM 1903 N N . LYS C 1 78 ? -65.060 4.745 38.625 1.00 29.61 278 LYS C N 1
ATOM 1904 C CA . LYS C 1 78 ? -65.516 3.942 39.754 1.00 29.40 278 LYS C CA 1
ATOM 1905 C C . LYS C 1 78 ? -66.335 4.824 40.691 1.00 28.49 278 LYS C C 1
ATOM 1906 O O . LYS C 1 78 ? -67.386 4.418 41.181 1.00 27.26 278 LYS C O 1
ATOM 1912 N N . ARG C 1 79 ? -65.857 6.043 40.930 1.00 24.76 279 ARG C N 1
ATOM 1913 C CA . ARG C 1 79 ? -66.559 6.964 41.815 1.00 22.34 279 ARG C CA 1
ATOM 1914 C C . ARG C 1 79 ? -67.901 7.368 41.215 1.00 21.79 279 ARG C C 1
ATOM 1915 O O . ARG C 1 79 ? -68.895 7.501 41.928 1.00 21.31 279 ARG C O 1
ATOM 1923 N N . LEU C 1 80 ? -67.933 7.548 39.899 1.00 19.86 280 LEU C N 1
ATOM 1924 C CA . LEU C 1 80 ? -69.172 7.905 39.227 1.00 21.66 280 LEU C CA 1
ATOM 1925 C C . LEU C 1 80 ? -70.173 6.765 39.344 1.00 21.86 280 LEU C C 1
ATOM 1926 O O . LEU C 1 80 ? -71.337 6.994 39.665 1.00 21.52 280 LEU C O 1
ATOM 1931 N N . ASP C 1 81 ? -69.713 5.541 39.090 1.00 27.37 281 ASP C N 1
ATOM 1932 C CA . ASP C 1 81 ? -70.579 4.367 39.178 1.00 29.97 281 ASP C CA 1
ATOM 1933 C C . ASP C 1 81 ? -71.065 4.144 40.608 1.00 31.19 281 ASP C C 1
ATOM 1934 O O . ASP C 1 81 ? -72.150 3.599 40.824 1.00 28.82 281 ASP C O 1
ATOM 1939 N N . ASN C 1 82 ? -70.258 4.565 41.578 1.00 26.92 282 ASN C N 1
ATOM 1940 C CA . ASN C 1 82 ? -70.605 4.411 42.987 1.00 29.69 282 ASN C CA 1
ATOM 1941 C C . ASN C 1 82 ? -71.813 5.258 43.370 1.00 29.88 282 ASN C C 1
ATOM 1942 O O . ASN C 1 82 ? -72.561 4.914 44.284 1.00 31.85 282 ASN C O 1
ATOM 1947 N N . LEU C 1 83 ? -72.010 6.362 42.662 1.00 30.97 283 LEU C N 1
ATOM 1948 C CA . LEU C 1 83 ? -73.128 7.248 42.945 1.00 31.73 283 LEU C CA 1
ATOM 1949 C C . LEU C 1 83 ? -74.282 6.984 41.989 1.00 34.50 283 LEU C C 1
ATOM 1950 O O . LEU C 1 83 ? -75.379 7.515 42.163 1.00 33.96 283 LEU C O 1
ATOM 1955 N N . GLU C 1 84 ? -74.025 6.157 40.982 1.00 47.56 284 GLU C N 1
ATOM 1956 C CA . GLU C 1 84 ? -75.036 5.817 39.989 1.00 51.78 284 GLU C CA 1
ATOM 1957 C C . GLU C 1 84 ? -76.125 4.927 40.575 1.00 53.97 284 GLU C C 1
ATOM 1958 O O . GLU C 1 84 ? -75.925 4.281 41.603 1.00 55.13 284 GLU C O 1
ATOM 1964 N N . SER C 1 85 ? -77.272 4.897 39.900 1.00 62.23 285 SER C N 1
ATOM 1965 C CA . SER C 1 85 ? -78.421 4.097 40.316 1.00 64.84 285 SER C CA 1
ATOM 1966 C C . SER C 1 85 ? -78.014 2.798 41.000 1.00 66.47 285 SER C C 1
ATOM 1967 O O . SER C 1 85 ? -78.428 2.593 42.162 1.00 66.99 285 SER C O 1
#

Secondary structure (DSSP, 8-state):
-TTBPBHHHHHHHHTTB-BHHHHHHHHHHHHHHHHHHHHHHHHHHHHHHHHHHHHHHHHHHHHHHHHHHHHHHHHHHHHT-/--BPBHHHHHHHHTTB-BHHHHHHHHHHHHHHHHHHHHHHHHHHHHHHHHHHHHHHHHHHHHHHHHHHHHHHHHHHHHH-/--SB-BHHHHHHHHTTB-BHHHHHHHHHHHHHHHHHHHHHHHHHHHHHHHHHHHHHHHHHHHHHHHHHHHHHHHHHHHH--

Foldseek 3Di:
DVVDDDPVNVVVVCVPDDDPVVVVVVVCVVVVVVVVVVVVVVVVVVVVVVVVVVVVVVVVVVVVVVVVVVVVVVVVVVVVD/DPDDDPVNVVVVCVPPDDPVNVVVVVVVVVVVVVVVVVVVVVVVVVVVVVVVVVVVVVVVVVVVVVVVVVVVVVVVVVPD/DVVDDDPVNVVVVCVPDDDPVNVVVVVVVVVVVCVVVVVVVVVVVVVVVVVVVVVVVVVVVVVVVVVVVVVVVVVVVVPPD

Solvent-accessible surface area: 14896 Å² total; per-residue (Å²): 36,121,133,29,1,36,62,148,64,2,80,87,77,15,154,63,21,0,44,68,101,60,4,80,110,11,46,68,74,1,82,117,34,9,58,89,12,82,135,60,8,99,48,15,21,112,69,0,123,107,8,55,80,81,15,144,43,12,13,122,30,6,106,123,1,80,122,37,13,89,34,4,42,131,62,0,69,122,53,82,139,112,165,67,1,31,69,122,44,6,78,80,69,9,148,70,19,0,38,50,101,55,6,94,115,15,42,66,65,1,100,110,34,15,56,86,1,75,129,62,19,104,54,18,22,106,54,2,115,94,8,68,83,92,10,142,43,14,23,122,40,6,103,112,10,62,108,43,12,110,32,6,51,147,71,0,57,117,51,87,126,32,126,174,40,1,11,46,151,56,2,78,76,71,16,138,69,19,1,40,56,102,53,6,95,114,10,46,86,64,0,110,124,26,13,57,91,10,56,128,68,4,100,53,17,20,105,61,1,113,102,8,49,78,77,13,151,36,9,30,126,29,14,101,96,1,72,107,37,14,91,29,4,50,120,66,0,83,118,63,63,175

B-factor: mean 31.06, std 15.59, range [10.96, 92.24]

Sequence (242 aa):
GTRYVTHKQLDEKLKNFVTKTEFKEFQTVVMESFAVQNQNIDAQGEQIKELQVEQKAQGKTLQLILEALQGINKRLDNLESTRYVTHKQLDEKLKNFVTKTEFKEFQTVVMESFAVQNQNIDAQGEQIKELQVEQKAQGKTLQLILEALQGINKRLDNLESGTRYVTHKQLDEKLKNFVTKTEFKEFQTVVMESFAVQNQNIDAQGEQIKELQVEQKAQGKTLQLILEALQGINKRLDNLES

Organism: Mycoplasma pneumoniae (strain ATCC 29342 / M129 / Subtype 1) (N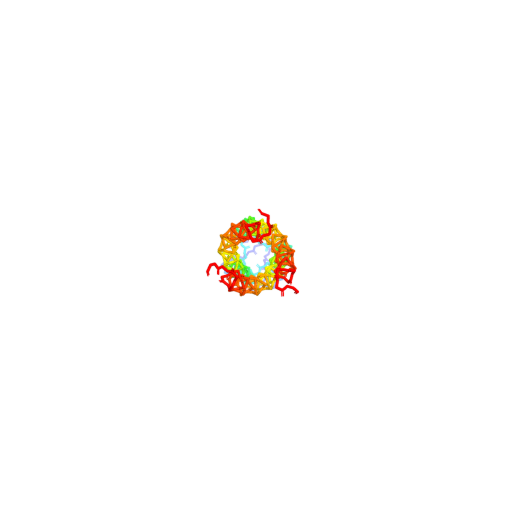CBI:txid272634)

InterPro domains:
  IPR002862 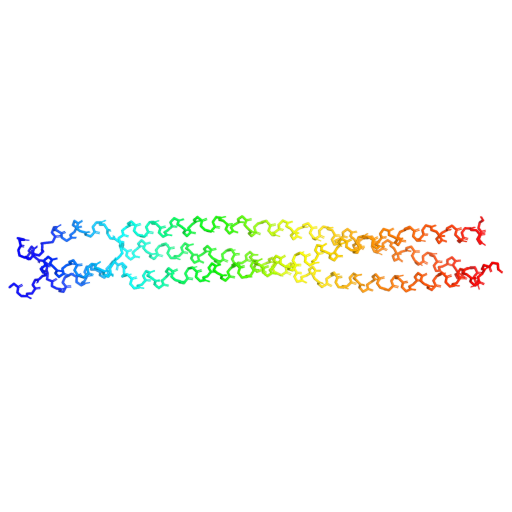Domain of unknown function DUF16 [PF01519] (38-130)

CATH classification: 6.10.250.40